Protein AF-A0A365HCB2-F1 (afdb_monomer_lite)

Structure (mmCIF, N/CA/C/O backbone):
data_AF-A0A365HCB2-F1
#
_entry.id   AF-A0A365HCB2-F1
#
loop_
_atom_site.group_PDB
_atom_site.id
_atom_site.type_symbol
_atom_site.label_atom_id
_atom_site.label_alt_id
_atom_site.label_comp_id
_atom_site.label_asym_id
_atom_site.label_entity_id
_atom_site.label_seq_id
_atom_site.pdbx_PDB_ins_code
_atom_site.Cartn_x
_atom_site.Cartn_y
_atom_site.Cartn_z
_atom_site.occupancy
_atom_site.B_iso_or_equiv
_atom_site.auth_seq_id
_atom_site.auth_comp_id
_atom_site.auth_asym_id
_atom_site.auth_atom_id
_atom_site.pdbx_PDB_model_num
ATOM 1 N N . MET A 1 1 ? -23.475 71.396 -9.441 1.00 43.34 1 MET A N 1
ATOM 2 C CA . MET A 1 1 ? -22.383 71.486 -8.452 1.00 43.34 1 MET A CA 1
ATOM 3 C C . MET A 1 1 ? -22.226 70.105 -7.834 1.00 43.34 1 MET A C 1
ATOM 5 O O . MET A 1 1 ? -23.237 69.539 -7.448 1.00 43.34 1 MET A O 1
ATOM 9 N N . ALA A 1 2 ? -20.989 69.604 -7.812 1.00 44.31 2 ALA A N 1
ATOM 10 C CA . ALA A 1 2 ? -20.532 68.291 -7.338 1.00 44.31 2 ALA A CA 1
ATOM 11 C C . ALA A 1 2 ? -20.871 67.057 -8.198 1.00 44.31 2 ALA A C 1
ATOM 13 O O . ALA A 1 2 ? -21.947 66.960 -8.770 1.00 44.31 2 ALA A O 1
ATOM 14 N N . ASP A 1 3 ? -20.044 66.021 -8.265 1.00 43.22 3 ASP A N 1
ATOM 15 C CA . ASP A 1 3 ? -18.582 65.877 -8.336 1.00 43.22 3 ASP A CA 1
ATOM 16 C C . ASP A 1 3 ? -18.347 64.399 -8.728 1.00 43.22 3 ASP A C 1
ATOM 18 O O . ASP A 1 3 ? -19.204 63.530 -8.57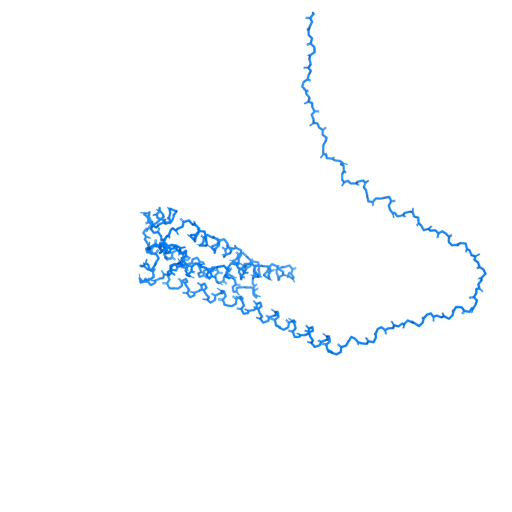1 1.00 43.22 3 ASP A O 1
ATOM 22 N N . ARG A 1 4 ? -17.175 64.154 -9.289 1.00 42.88 4 ARG A N 1
ATOM 23 C CA . ARG A 1 4 ? -16.591 62.958 -9.895 1.00 42.88 4 ARG A CA 1
ATOM 24 C C . ARG A 1 4 ? -16.774 61.641 -9.110 1.00 42.88 4 ARG A C 1
ATOM 26 O O . ARG A 1 4 ? -16.564 61.598 -7.905 1.00 42.88 4 ARG A O 1
ATOM 33 N N . ARG A 1 5 ? -16.897 60.517 -9.835 1.00 46.72 5 ARG A N 1
ATOM 34 C CA . ARG A 1 5 ? -15.798 59.554 -10.142 1.00 46.72 5 ARG A CA 1
ATOM 35 C C . ARG A 1 5 ? -16.349 58.220 -10.701 1.00 46.72 5 ARG A C 1
ATOM 37 O O . ARG A 1 5 ? -17.181 57.592 -10.053 1.00 46.72 5 ARG A O 1
ATOM 44 N N . PRO A 1 6 ? -15.848 57.724 -11.849 1.00 48.34 6 PRO A N 1
ATOM 45 C CA . PRO A 1 6 ? -16.173 56.391 -12.354 1.00 48.34 6 PRO A CA 1
ATOM 46 C C . PRO A 1 6 ? -15.269 55.290 -11.768 1.00 48.34 6 PRO A C 1
ATOM 48 O O . PRO A 1 6 ? -14.081 55.492 -11.508 1.00 48.34 6 PRO A O 1
ATOM 51 N N . ARG A 1 7 ? -15.864 54.100 -11.597 1.00 49.12 7 ARG A N 1
ATOM 52 C CA . ARG A 1 7 ? -15.232 52.843 -11.167 1.00 49.12 7 ARG A CA 1
ATOM 53 C C . ARG A 1 7 ? -14.127 52.395 -12.129 1.00 49.12 7 ARG A C 1
ATOM 55 O O . ARG A 1 7 ? -14.260 52.453 -13.350 1.00 49.12 7 ARG A O 1
ATOM 62 N N . SER A 1 8 ? -13.043 51.908 -11.538 1.00 42.28 8 SER A N 1
ATOM 63 C CA . SER A 1 8 ? -11.828 51.424 -12.180 1.00 42.28 8 SER A CA 1
ATOM 64 C C . SER A 1 8 ? -12.051 50.143 -12.992 1.00 42.28 8 SER A C 1
ATOM 66 O O . SER A 1 8 ? -12.528 49.120 -12.508 1.00 42.28 8 SER A O 1
ATOM 68 N N . ARG A 1 9 ? -11.627 50.202 -14.255 1.00 42.81 9 ARG A N 1
ATOM 69 C CA . ARG A 1 9 ? -11.548 49.094 -15.208 1.00 42.81 9 ARG A CA 1
ATOM 70 C C . ARG A 1 9 ? -10.113 48.553 -15.165 1.00 42.81 9 ARG A C 1
ATOM 72 O O . ARG A 1 9 ? -9.227 49.151 -15.764 1.00 42.81 9 ARG A O 1
ATOM 79 N N . ARG A 1 10 ? -9.850 47.444 -14.464 1.00 41.00 10 ARG A N 1
ATOM 80 C CA . ARG A 1 10 ? -8.570 46.714 -14.585 1.00 41.00 10 ARG A CA 1
ATOM 81 C C . ARG A 1 10 ? -8.703 45.615 -15.642 1.00 41.00 10 ARG A C 1
ATOM 83 O O . ARG A 1 10 ? -9.077 44.488 -15.348 1.00 41.00 10 ARG A O 1
ATOM 90 N N . ARG A 1 11 ? -8.393 45.977 -16.889 1.00 45.03 11 ARG A N 1
ATOM 91 C CA . ARG A 1 11 ? -7.882 45.057 -17.917 1.00 45.03 11 ARG A CA 1
ATOM 92 C C . ARG A 1 11 ? -6.357 45.167 -17.906 1.00 45.03 11 ARG A C 1
ATOM 94 O O . ARG A 1 11 ? -5.852 46.283 -17.871 1.00 45.03 11 ARG A O 1
ATOM 101 N N . GLY A 1 12 ? -5.652 44.041 -18.001 1.00 39.75 12 GLY A N 1
ATOM 102 C CA . GLY A 1 12 ? -4.238 44.021 -18.394 1.00 39.75 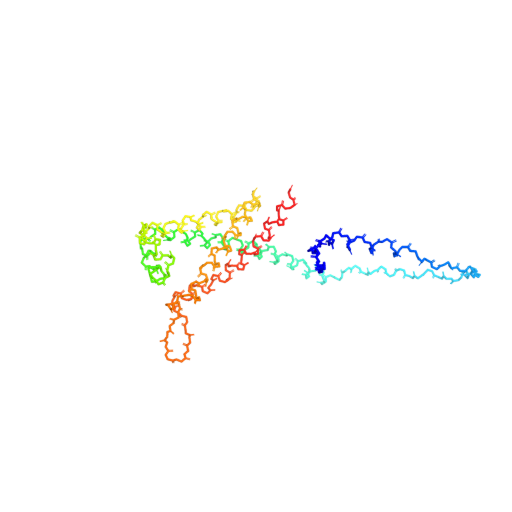12 GLY A CA 1
ATOM 103 C C . GLY A 1 12 ? -3.324 43.226 -17.468 1.00 39.75 12 GLY A C 1
ATOM 104 O O . GLY A 1 12 ? -2.584 43.808 -16.688 1.00 39.75 12 GLY A O 1
ATOM 105 N N . ALA A 1 13 ? -3.333 41.899 -17.592 1.00 46.38 13 ALA A N 1
ATOM 106 C CA . ALA A 1 13 ? -2.262 41.037 -17.080 1.00 46.38 13 ALA A CA 1
ATOM 107 C C . ALA A 1 13 ? -2.064 39.804 -17.985 1.00 46.38 13 ALA A C 1
ATOM 109 O O . ALA A 1 13 ? -1.882 38.689 -17.518 1.00 46.38 13 ALA A O 1
ATOM 110 N N . ALA A 1 14 ? -2.130 40.004 -19.304 1.00 46.88 14 ALA A N 1
ATOM 111 C CA . ALA A 1 14 ? -1.883 38.971 -20.308 1.00 46.88 14 ALA A CA 1
ATOM 112 C C . ALA A 1 14 ? -0.972 39.543 -21.405 1.00 46.88 14 ALA A C 1
ATOM 114 O O . ALA A 1 14 ? -1.425 39.869 -22.496 1.00 46.88 14 ALA A O 1
ATOM 115 N N . GLY A 1 15 ? 0.309 39.755 -21.086 1.00 45.47 15 GLY A N 1
ATOM 116 C CA . GLY A 1 15 ? 1.259 40.299 -22.068 1.00 45.47 15 GLY A CA 1
ATOM 117 C C . GLY A 1 15 ? 2.725 40.429 -21.647 1.00 45.47 15 GLY A C 1
ATOM 118 O O . GLY A 1 15 ? 3.556 40.746 -22.487 1.00 45.47 15 GLY A O 1
ATOM 119 N N . ALA A 1 16 ? 3.088 40.168 -20.387 1.00 51.94 16 ALA A N 1
ATOM 120 C CA . ALA A 1 16 ? 4.420 40.514 -19.877 1.00 51.94 16 ALA A CA 1
ATOM 121 C C . ALA A 1 16 ? 5.459 39.372 -19.857 1.00 51.94 16 ALA A C 1
ATOM 123 O O . ALA A 1 16 ? 6.562 39.574 -19.358 1.00 51.94 16 ALA A O 1
ATOM 124 N N . VAL A 1 17 ? 5.169 38.184 -20.405 1.00 49.34 17 VAL A N 1
ATOM 125 C CA . VAL A 1 17 ? 6.104 37.035 -20.352 1.00 49.34 17 VAL A CA 1
ATOM 126 C C . VAL A 1 17 ? 6.275 36.377 -21.723 1.00 49.34 17 VAL A C 1
ATOM 128 O O . VAL A 1 17 ? 6.215 35.163 -21.871 1.00 49.34 17 VAL A O 1
ATOM 131 N N . ARG A 1 18 ? 6.453 37.180 -22.779 1.00 49.66 18 ARG A N 1
ATOM 132 C CA . ARG A 1 18 ? 6.822 36.646 -24.106 1.00 49.66 18 ARG A CA 1
ATOM 133 C C . ARG A 1 18 ? 7.874 37.469 -24.858 1.00 49.66 18 ARG A C 1
ATOM 135 O O . ARG A 1 18 ? 8.174 37.178 -26.007 1.00 49.66 18 ARG A O 1
ATOM 142 N N . THR A 1 19 ? 8.505 38.434 -24.189 1.00 47.34 19 THR A N 1
ATOM 143 C CA . THR A 1 19 ? 9.387 39.425 -24.836 1.00 47.34 19 THR A CA 1
ATOM 144 C C . THR A 1 19 ? 10.767 39.513 -24.179 1.00 47.34 19 THR A C 1
ATOM 146 O O . THR A 1 19 ? 11.336 40.591 -24.038 1.00 47.34 19 THR A O 1
ATOM 149 N N . ARG A 1 20 ? 11.325 38.373 -23.749 1.00 50.53 20 ARG A N 1
ATOM 150 C CA . ARG A 1 20 ? 12.710 38.284 -23.239 1.00 50.53 20 ARG A CA 1
ATOM 151 C C . ARG A 1 20 ? 13.570 37.187 -23.882 1.00 50.53 20 ARG A C 1
ATOM 153 O O . ARG A 1 20 ? 14.659 36.924 -23.393 1.00 50.53 20 ARG A O 1
ATOM 160 N N . LEU A 1 21 ? 13.142 36.600 -25.007 1.00 46.41 21 LEU A N 1
ATOM 161 C CA . LEU A 1 21 ? 13.881 35.509 -25.670 1.00 46.41 21 LEU A CA 1
ATOM 162 C C . LEU A 1 21 ? 14.310 35.787 -27.125 1.00 46.41 21 LEU A C 1
ATOM 164 O O . LEU A 1 21 ? 14.635 34.859 -27.853 1.00 46.41 21 LEU A O 1
ATOM 168 N N . LEU A 1 22 ? 14.343 37.050 -27.564 1.00 48.66 22 LEU A N 1
ATOM 169 C CA . LEU A 1 22 ? 14.785 37.423 -28.925 1.00 48.66 22 LEU A CA 1
ATOM 170 C C . LEU A 1 22 ? 15.909 38.477 -28.962 1.00 48.66 22 LEU A C 1
ATOM 172 O O . LEU A 1 22 ? 16.248 38.985 -30.024 1.00 48.66 22 LEU A O 1
ATOM 176 N N . GLY A 1 23 ? 16.527 38.788 -27.816 1.00 42.03 23 GLY A N 1
ATOM 177 C CA . GLY A 1 23 ? 17.600 39.791 -27.710 1.00 42.03 23 GLY A CA 1
ATOM 178 C C . GLY A 1 23 ? 19.018 39.244 -27.506 1.00 42.03 23 GLY A C 1
ATOM 179 O O . GLY A 1 23 ? 19.967 40.020 -27.532 1.00 42.03 23 GLY A O 1
ATOM 180 N N . ALA A 1 24 ? 19.195 37.934 -27.302 1.00 47.97 24 ALA A N 1
ATOM 181 C CA . ALA A 1 24 ? 20.473 37.358 -26.858 1.00 47.97 24 ALA A CA 1
ATOM 182 C C . ALA A 1 24 ? 21.313 36.687 -27.967 1.00 47.97 24 ALA A C 1
ATOM 184 O O . ALA A 1 24 ? 22.328 36.066 -27.673 1.00 47.97 24 ALA A O 1
ATOM 185 N N . LEU A 1 25 ? 20.935 36.825 -29.244 1.00 52.53 25 LEU A N 1
ATOM 186 C CA . LEU A 1 25 ? 21.649 36.214 -30.381 1.00 52.53 25 LEU A CA 1
ATOM 187 C C . LEU A 1 25 ? 22.411 37.218 -31.257 1.00 52.53 25 LEU A C 1
ATOM 189 O O . LEU A 1 25 ? 22.601 37.003 -32.452 1.00 52.53 25 LEU A O 1
ATOM 193 N N . ARG A 1 26 ? 22.886 38.327 -30.685 1.00 54.06 26 ARG A N 1
ATOM 194 C CA . ARG A 1 26 ? 23.662 39.304 -31.457 1.00 54.06 26 ARG A CA 1
ATOM 195 C C . ARG A 1 26 ? 24.805 39.890 -30.641 1.00 54.06 26 ARG A C 1
ATOM 197 O O . ARG A 1 26 ? 24.651 40.947 -30.043 1.00 54.06 26 ARG A O 1
ATOM 204 N N . ARG A 1 27 ? 25.943 39.183 -30.639 1.00 43.91 27 ARG A N 1
ATOM 205 C CA . ARG A 1 27 ? 27.320 39.710 -30.499 1.00 43.91 27 ARG A CA 1
ATOM 206 C C . ARG A 1 27 ? 28.328 38.553 -30.586 1.00 43.91 27 ARG A C 1
ATOM 208 O O . ARG A 1 27 ? 28.764 38.015 -29.578 1.00 43.91 27 ARG A O 1
ATOM 215 N N . ARG A 1 28 ? 28.704 38.169 -31.811 1.00 49.00 28 ARG A N 1
ATOM 216 C CA . ARG A 1 28 ? 30.007 37.530 -32.057 1.00 49.00 28 ARG A CA 1
ATOM 217 C C . ARG A 1 28 ? 31.025 38.660 -32.255 1.00 49.00 28 ARG A C 1
ATOM 219 O O . ARG A 1 28 ? 30.779 39.495 -33.127 1.00 49.00 28 ARG A O 1
ATOM 226 N N . PRO A 1 29 ? 32.119 38.743 -31.484 1.00 46.16 29 PRO A N 1
ATOM 227 C CA . PRO A 1 29 ? 33.193 39.672 -31.801 1.00 46.16 29 PRO A CA 1
ATOM 228 C C . PRO A 1 29 ? 33.900 39.202 -33.080 1.00 46.16 29 PRO A C 1
ATOM 230 O O . PRO A 1 29 ? 34.298 38.044 -33.199 1.00 46.16 29 PRO A O 1
ATOM 233 N N . ALA A 1 30 ? 34.010 40.105 -34.053 1.00 50.16 30 ALA A N 1
ATOM 234 C CA . ALA A 1 30 ? 34.784 39.902 -35.267 1.00 50.16 30 ALA A CA 1
ATOM 235 C C . ALA A 1 30 ? 36.274 39.847 -34.901 1.00 50.16 30 ALA A C 1
ATOM 237 O O . ALA A 1 30 ? 36.848 40.833 -34.439 1.00 50.16 30 ALA A O 1
ATOM 238 N N . HIS A 1 31 ? 36.891 38.681 -35.082 1.00 46.28 31 HIS A N 1
ATOM 239 C CA . HIS A 1 31 ? 38.328 38.507 -34.922 1.00 46.28 31 HIS A CA 1
ATOM 240 C C . HIS A 1 31 ? 39.042 39.243 -36.067 1.00 46.28 31 HIS A C 1
ATOM 242 O O . HIS A 1 31 ? 38.916 38.867 -37.231 1.00 46.28 31 HIS A O 1
ATOM 248 N N . ARG A 1 32 ? 39.776 40.312 -35.734 1.00 50.62 32 ARG A N 1
ATOM 249 C CA . ARG A 1 32 ? 40.777 40.938 -36.612 1.00 50.62 32 ARG A CA 1
ATOM 250 C C . ARG A 1 32 ? 41.825 39.881 -36.976 1.00 50.62 32 ARG A C 1
ATOM 252 O O . ARG A 1 32 ? 42.400 39.266 -36.078 1.00 50.62 32 ARG A O 1
ATOM 259 N N . GLY A 1 33 ? 42.056 39.683 -38.272 1.00 45.97 33 GLY A N 1
ATOM 260 C CA . GLY A 1 33 ? 43.126 38.834 -38.790 1.00 45.97 33 GLY A CA 1
ATOM 261 C C . GLY A 1 33 ? 44.493 39.404 -38.418 1.00 45.97 33 GLY A C 1
ATOM 262 O O . GLY A 1 33 ? 44.885 40.452 -38.925 1.00 45.97 33 GLY A O 1
ATOM 263 N N . GLY A 1 34 ? 45.183 38.727 -37.502 1.00 54.81 34 GLY A N 1
ATOM 264 C CA . GLY A 1 34 ? 46.631 38.834 -37.334 1.00 54.81 34 GLY A CA 1
ATOM 265 C C . GLY A 1 34 ? 47.352 37.849 -38.267 1.00 54.81 34 GLY A C 1
ATOM 266 O O . GLY A 1 34 ? 46.689 36.986 -38.850 1.00 54.81 34 GLY A O 1
ATOM 267 N N . PRO A 1 35 ? 48.683 37.965 -38.432 1.00 51.53 35 PRO A N 1
ATOM 268 C CA . PRO A 1 35 ? 49.451 37.132 -39.356 1.00 51.53 35 PRO A CA 1
ATOM 269 C C . PRO A 1 35 ? 49.276 35.644 -39.039 1.00 51.53 35 PRO A C 1
ATOM 271 O O . PRO A 1 35 ? 49.218 35.258 -37.871 1.00 51.53 35 PRO A O 1
ATOM 274 N N . LEU A 1 36 ? 49.183 34.821 -40.085 1.00 57.22 36 LEU A N 1
ATOM 275 C CA . LEU A 1 36 ? 49.115 33.362 -40.001 1.00 57.22 36 LEU A CA 1
ATOM 276 C C . LEU A 1 36 ? 50.387 32.824 -39.335 1.00 57.22 36 LEU A C 1
ATOM 278 O O . LEU A 1 36 ? 51.408 32.615 -39.986 1.00 57.22 36 LEU A O 1
ATOM 282 N N . ASP A 1 37 ? 50.312 32.606 -38.027 1.00 54.97 37 ASP A N 1
ATOM 283 C CA . ASP A 1 37 ? 51.328 31.891 -37.268 1.00 54.97 37 ASP A CA 1
ATOM 284 C C . ASP A 1 37 ? 51.254 30.400 -37.640 1.00 54.97 37 ASP A C 1
ATOM 286 O O . ASP A 1 37 ? 50.408 29.644 -37.154 1.00 54.97 37 ASP A O 1
ATOM 290 N N . SER A 1 38 ? 52.107 30.000 -38.584 1.00 61.88 38 SER A N 1
ATOM 291 C CA . SER A 1 38 ? 52.186 28.651 -39.166 1.00 61.88 38 SER A CA 1
ATOM 292 C C . SER A 1 38 ? 52.697 27.572 -38.194 1.00 61.88 38 SER A C 1
ATOM 294 O O . SER A 1 38 ? 52.867 26.419 -38.587 1.00 61.88 38 SER A O 1
ATOM 296 N N . HIS A 1 39 ? 52.887 27.907 -36.912 1.00 61.44 39 HIS A N 1
ATOM 297 C CA . HIS A 1 39 ? 53.432 27.005 -35.896 1.00 61.44 39 HIS A CA 1
ATOM 298 C C . HIS A 1 39 ? 52.476 26.587 -34.770 1.00 61.44 39 HIS A C 1
ATOM 300 O O . HIS A 1 39 ? 52.911 25.930 -33.818 1.00 61.44 39 HIS A O 1
ATOM 306 N N . ARG A 1 40 ? 51.161 26.834 -34.873 1.00 58.47 40 ARG A N 1
ATOM 307 C CA . ARG A 1 40 ? 50.209 26.197 -33.943 1.00 58.47 40 ARG A CA 1
ATOM 308 C C . ARG A 1 40 ? 50.082 24.703 -34.236 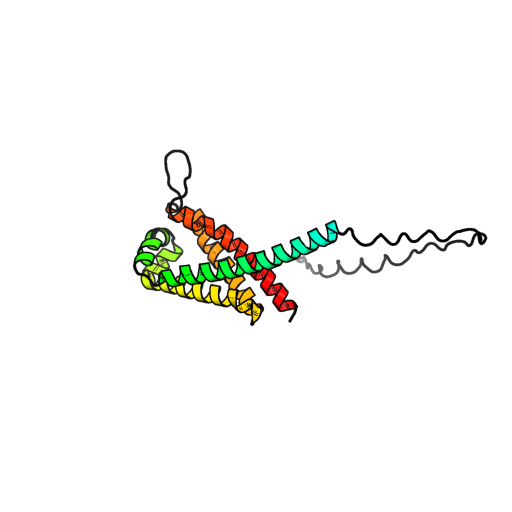1.00 58.47 40 ARG A C 1
ATOM 310 O O . ARG A 1 40 ? 49.284 24.282 -35.069 1.00 58.47 40 ARG A O 1
ATOM 317 N N . ARG A 1 41 ? 50.859 23.897 -33.506 1.00 64.50 41 ARG A N 1
ATOM 318 C CA . ARG A 1 41 ? 50.626 22.453 -33.380 1.00 64.50 41 ARG A CA 1
ATOM 319 C C . ARG A 1 41 ? 49.162 22.237 -32.960 1.00 64.50 41 ARG A C 1
ATOM 321 O O . ARG A 1 41 ? 48.710 22.940 -32.052 1.00 64.50 41 ARG A O 1
ATOM 328 N N . PRO A 1 42 ? 48.416 21.306 -33.580 1.00 60.06 42 PRO A N 1
ATOM 329 C CA . PRO A 1 42 ? 47.109 20.917 -33.069 1.00 60.06 42 PRO A CA 1
ATOM 330 C C . PRO A 1 42 ? 47.276 20.527 -31.600 1.00 60.06 42 PRO A C 1
ATOM 332 O O . PRO A 1 42 ? 48.162 19.728 -31.287 1.00 60.06 42 PRO A O 1
ATOM 335 N N . CYS A 1 43 ? 46.473 21.098 -30.695 1.00 60.34 43 CYS A N 1
ATOM 336 C CA . CYS A 1 43 ? 46.386 20.552 -29.343 1.00 60.34 43 CYS A CA 1
ATOM 337 C C . CYS A 1 43 ? 46.130 19.046 -29.482 1.00 60.34 43 CYS A C 1
ATOM 339 O O . CYS A 1 43 ? 45.219 18.679 -30.236 1.00 60.34 43 CYS A O 1
ATOM 341 N N . PRO A 1 44 ? 46.900 18.173 -28.808 1.00 65.31 44 PRO A N 1
ATOM 342 C CA . PRO A 1 44 ? 46.546 16.769 -28.762 1.00 65.31 44 PRO A CA 1
ATOM 343 C C . PRO A 1 44 ? 45.132 16.704 -28.192 1.00 65.31 44 PRO A C 1
ATOM 345 O O . PRO A 1 44 ? 44.869 17.164 -27.080 1.00 65.31 44 PRO A O 1
ATOM 348 N N . THR A 1 45 ? 44.200 16.219 -29.008 1.00 62.34 45 THR A N 1
ATOM 349 C CA . THR A 1 45 ? 42.864 15.888 -28.533 1.00 62.34 45 THR A CA 1
ATOM 350 C C . THR A 1 45 ? 43.092 14.724 -27.587 1.00 62.34 45 THR A C 1
ATOM 352 O O . THR A 1 45 ? 43.325 13.607 -28.040 1.00 62.34 45 THR A O 1
ATOM 355 N N . VAL A 1 46 ? 43.147 15.001 -26.285 1.00 67.44 46 VAL A N 1
ATOM 356 C CA . VAL A 1 46 ? 43.122 13.958 -25.265 1.00 67.44 46 VAL A CA 1
ATOM 357 C C . VAL A 1 46 ? 41.741 13.334 -25.392 1.00 67.44 46 VAL A C 1
ATOM 359 O O . VAL A 1 46 ? 40.760 13.859 -24.870 1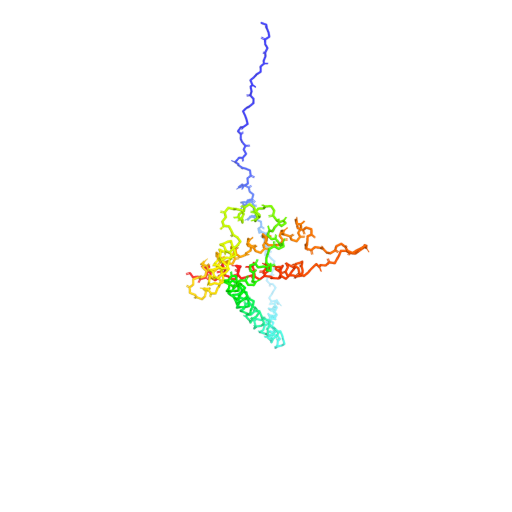.00 67.44 46 VAL A O 1
ATOM 362 N N . ILE A 1 47 ? 41.642 12.275 -26.196 1.00 68.25 47 ILE A N 1
ATOM 363 C CA . ILE A 1 47 ? 40.511 11.363 -26.108 1.00 68.25 47 ILE A CA 1
ATOM 364 C C . ILE A 1 47 ? 40.630 10.791 -24.698 1.00 68.25 47 ILE A C 1
ATOM 366 O O . ILE A 1 47 ? 41.680 10.222 -24.401 1.00 68.25 47 ILE A O 1
ATOM 370 N N . PRO A 1 48 ? 39.653 11.022 -23.803 1.00 65.75 48 PRO A N 1
ATOM 371 C CA . PRO A 1 48 ? 39.711 10.416 -22.487 1.00 65.75 48 PRO A CA 1
ATOM 372 C C . PRO A 1 48 ? 39.872 8.913 -22.694 1.00 65.75 48 PRO A C 1
ATOM 374 O O . PRO A 1 48 ? 39.112 8.316 -23.465 1.00 65.75 48 PRO A O 1
ATOM 377 N N . ASP A 1 49 ? 40.901 8.343 -22.063 1.00 67.19 49 ASP A N 1
ATOM 378 C CA . ASP A 1 49 ? 41.099 6.902 -22.007 1.00 67.19 49 ASP A CA 1
ATOM 379 C C . ASP A 1 49 ? 39.759 6.251 -21.657 1.00 67.19 49 ASP A C 1
ATOM 381 O O . ASP A 1 49 ? 38.962 6.807 -20.894 1.00 67.19 49 ASP A O 1
ATOM 385 N N . THR A 1 50 ? 39.474 5.119 -22.298 1.00 68.06 50 THR A N 1
ATOM 386 C CA . THR A 1 50 ? 38.251 4.332 -22.102 1.00 68.06 50 THR A CA 1
ATOM 387 C C . THR A 1 50 ? 37.802 4.372 -20.639 1.00 68.06 50 THR A C 1
ATOM 389 O O . THR A 1 50 ? 38.659 4.146 -19.781 1.00 68.06 50 THR A O 1
ATOM 392 N N . PRO A 1 51 ? 36.512 4.655 -20.346 1.00 69.00 51 PRO A N 1
ATOM 393 C CA . PRO A 1 51 ? 36.036 4.810 -18.977 1.00 69.00 51 PRO A CA 1
ATOM 394 C C . PRO A 1 51 ? 36.532 3.650 -18.126 1.00 69.00 51 PRO A C 1
ATOM 396 O O . PRO A 1 51 ? 36.450 2.488 -18.533 1.00 69.00 51 PRO A O 1
ATOM 399 N N . ASP A 1 52 ? 37.091 4.005 -16.981 1.00 81.62 52 ASP A N 1
ATOM 400 C CA . ASP A 1 52 ? 37.741 3.119 -16.042 1.00 81.62 52 ASP A CA 1
ATOM 401 C C . ASP A 1 52 ? 36.877 1.875 -15.769 1.00 81.62 52 ASP A C 1
ATOM 403 O O . A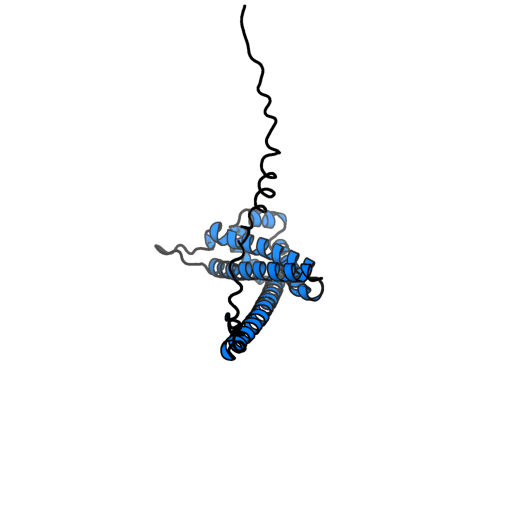SP A 1 52 ? 35.674 1.949 -15.505 1.00 81.62 52 ASP A O 1
ATOM 407 N N . GLU A 1 53 ? 37.496 0.695 -15.879 1.00 77.06 53 GLU A N 1
ATOM 408 C CA . GLU A 1 53 ? 36.847 -0.615 -15.696 1.00 77.06 53 GLU A CA 1
ATOM 409 C C . GLU A 1 53 ? 36.027 -0.682 -14.395 1.00 77.06 53 GLU A C 1
ATOM 411 O O . GLU A 1 53 ? 34.950 -1.285 -14.353 1.00 77.06 53 GLU A O 1
ATOM 416 N N . ASP A 1 54 ? 36.513 -0.024 -13.341 1.00 78.38 54 ASP A N 1
ATOM 417 C CA . ASP A 1 54 ? 35.860 0.040 -12.036 1.00 78.38 54 ASP A CA 1
ATOM 418 C C . ASP A 1 54 ? 34.576 0.893 -12.053 1.00 78.38 54 ASP A C 1
ATOM 420 O O . ASP A 1 54 ? 33.527 0.468 -11.551 1.00 78.38 54 ASP A O 1
ATOM 424 N N . PHE A 1 55 ? 34.594 2.037 -12.746 1.00 78.31 55 PHE A N 1
ATOM 425 C CA . PHE A 1 55 ? 33.401 2.849 -12.998 1.00 78.31 55 PHE A CA 1
ATOM 426 C C . PHE A 1 55 ? 32.342 2.073 -13.790 1.00 78.31 55 PHE A C 1
ATOM 428 O O . PHE A 1 55 ? 31.155 2.080 -13.441 1.00 78.31 55 PHE A O 1
ATOM 435 N N . MET A 1 56 ? 32.753 1.322 -14.816 1.00 80.12 56 MET A N 1
ATOM 436 C CA . MET A 1 56 ? 31.834 0.513 -15.624 1.00 80.12 56 MET A CA 1
ATOM 437 C C . MET A 1 56 ? 31.216 -0.658 -14.848 1.00 80.12 56 MET A C 1
ATOM 439 O O . MET A 1 56 ? 30.062 -1.026 -15.115 1.00 80.12 56 MET A O 1
ATOM 443 N N . LYS A 1 57 ? 31.944 -1.250 -13.894 1.00 85.31 57 LYS A N 1
ATOM 444 C CA . LYS A 1 57 ? 31.414 -2.283 -12.985 1.00 85.31 57 LYS A CA 1
ATOM 445 C C . LYS A 1 57 ? 30.423 -1.686 -11.992 1.00 85.31 57 LYS A C 1
ATOM 447 O O . LYS A 1 57 ? 29.299 -2.184 -11.897 1.00 85.31 57 LYS A O 1
ATOM 452 N N . THR A 1 58 ? 30.784 -0.584 -11.339 1.00 88.06 58 THR A N 1
ATOM 453 C CA . THR A 1 58 ? 29.926 0.111 -10.365 1.00 88.06 58 THR A CA 1
ATOM 454 C C . THR A 1 58 ? 28.612 0.577 -11.000 1.00 88.06 58 THR A C 1
ATOM 456 O O . THR A 1 58 ? 27.532 0.330 -10.456 1.00 88.06 58 THR A O 1
ATOM 459 N N . HIS A 1 59 ? 28.666 1.144 -12.211 1.00 89.19 59 HIS A N 1
ATOM 460 C CA . HIS A 1 59 ? 27.472 1.543 -12.968 1.00 89.19 59 HIS A CA 1
ATOM 461 C C . HIS A 1 59 ? 26.565 0.359 -13.325 1.00 89.19 59 HIS A C 1
ATOM 463 O O . HIS A 1 59 ? 25.338 0.447 -13.219 1.00 89.19 59 HIS A O 1
ATOM 469 N N . ARG A 1 60 ? 27.148 -0.774 -13.742 1.00 91.44 60 ARG A N 1
ATOM 470 C CA . ARG A 1 60 ? 26.383 -1.994 -14.047 1.00 91.44 60 ARG A CA 1
ATOM 471 C C . ARG A 1 60 ? 25.697 -2.557 -12.806 1.00 91.44 60 ARG A C 1
ATOM 473 O O . ARG A 1 60 ? 24.505 -2.856 -12.873 1.00 91.44 60 ARG A O 1
ATOM 480 N N . ILE A 1 61 ? 26.412 -2.652 -11.686 1.00 93.75 61 ILE A N 1
ATOM 481 C CA . ILE A 1 61 ? 25.857 -3.129 -10.412 1.00 93.75 61 ILE A CA 1
ATOM 482 C C . ILE A 1 61 ? 24.701 -2.225 -9.971 1.00 93.75 61 ILE A C 1
ATOM 484 O O . ILE A 1 61 ? 23.624 -2.731 -9.657 1.00 93.75 61 ILE A O 1
ATOM 488 N N . GLY A 1 62 ? 24.868 -0.899 -10.048 1.00 93.62 62 GLY A N 1
ATOM 489 C CA . GLY A 1 62 ? 23.811 0.059 -9.709 1.00 93.62 62 GLY A CA 1
ATOM 490 C C . GLY A 1 62 ? 22.525 -0.150 -10.517 1.00 93.62 62 GLY A C 1
ATOM 491 O O . GLY A 1 62 ? 21.431 -0.176 -9.949 1.00 93.62 62 GLY A O 1
ATOM 492 N N . LYS A 1 63 ? 22.637 -0.390 -11.831 1.00 95.00 63 LYS A N 1
ATOM 493 C CA . LYS A 1 63 ? 21.474 -0.698 -12.686 1.00 95.00 63 LYS A CA 1
ATOM 494 C C . LYS A 1 63 ? 20.775 -1.997 -12.293 1.00 95.00 63 LYS A C 1
ATOM 496 O O . LYS A 1 63 ? 19.544 -2.037 -12.284 1.00 95.00 63 LYS A O 1
ATOM 501 N N . ILE A 1 64 ? 21.539 -3.045 -11.983 1.00 95.38 64 ILE A N 1
ATOM 502 C CA . ILE A 1 64 ? 20.987 -4.343 -11.574 1.00 95.38 64 ILE A CA 1
ATOM 503 C C . ILE A 1 64 ? 20.244 -4.193 -10.247 1.00 95.38 64 ILE A C 1
ATOM 505 O O . ILE A 1 64 ? 19.078 -4.572 -10.165 1.00 95.38 64 ILE A O 1
ATOM 509 N N . VAL A 1 65 ? 20.874 -3.577 -9.242 1.00 96.88 65 VAL A N 1
ATOM 510 C CA . VAL A 1 65 ? 20.263 -3.351 -7.923 1.00 96.88 65 VAL A CA 1
ATOM 511 C C . VAL A 1 65 ? 18.989 -2.522 -8.049 1.00 96.88 65 VAL A C 1
ATOM 513 O O . VAL A 1 65 ? 17.969 -2.894 -7.475 1.00 96.88 65 VAL A O 1
ATOM 516 N N . HIS A 1 66 ? 18.999 -1.455 -8.852 1.00 95.19 66 HIS A N 1
ATOM 517 C CA . HIS A 1 66 ? 17.800 -0.657 -9.109 1.00 95.19 66 HIS A CA 1
ATOM 518 C C . HIS A 1 66 ? 16.683 -1.486 -9.767 1.00 95.19 66 HIS A C 1
ATOM 520 O O . HIS A 1 66 ? 15.535 -1.437 -9.327 1.00 95.19 66 HIS A O 1
ATOM 526 N N . SER A 1 67 ? 17.010 -2.281 -10.792 1.00 93.81 67 SER A N 1
ATOM 527 C CA . SER A 1 67 ? 16.035 -3.119 -11.505 1.00 93.81 67 SER A CA 1
ATOM 528 C C . SER A 1 67 ? 15.443 -4.221 -10.625 1.00 93.81 67 SER A C 1
ATOM 530 O O . SER A 1 67 ? 14.247 -4.506 -10.706 1.00 93.81 67 SER A O 1
ATOM 532 N N . VAL A 1 68 ? 16.266 -4.856 -9.791 1.00 97.12 68 VAL A N 1
ATOM 533 C CA . VAL A 1 68 ? 15.799 -5.864 -8.836 1.00 97.12 68 VAL A CA 1
ATOM 534 C C . VAL A 1 68 ? 14.967 -5.186 -7.754 1.00 97.12 68 VAL A C 1
ATOM 536 O O . VAL A 1 68 ? 13.850 -5.618 -7.502 1.00 97.12 68 VAL A O 1
ATOM 539 N N . GLY A 1 69 ? 15.446 -4.077 -7.187 1.00 97.00 69 GLY A N 1
ATOM 540 C CA . GLY A 1 69 ? 14.755 -3.325 -6.143 1.00 97.00 69 GLY A CA 1
ATOM 541 C C . GLY A 1 69 ? 13.357 -2.874 -6.560 1.00 97.00 69 GLY A C 1
ATOM 542 O O . GLY A 1 69 ? 12.395 -3.138 -5.841 1.00 97.00 69 GLY A O 1
ATOM 543 N N . ILE A 1 70 ? 13.209 -2.274 -7.748 1.00 96.19 70 ILE A N 1
ATOM 544 C CA . ILE A 1 70 ? 11.893 -1.829 -8.232 1.00 96.19 70 ILE A CA 1
ATOM 545 C C . ILE A 1 70 ? 10.938 -3.006 -8.466 1.00 96.19 70 ILE A C 1
ATOM 547 O O . ILE A 1 70 ? 9.743 -2.908 -8.177 1.00 96.19 70 ILE A O 1
ATOM 551 N N . SER A 1 71 ? 11.462 -4.139 -8.945 1.00 96.06 71 SER A N 1
ATOM 552 C CA . SER A 1 71 ? 10.675 -5.357 -9.133 1.00 96.06 71 SER A CA 1
ATOM 553 C C . SER A 1 71 ? 10.237 -5.940 -7.791 1.00 96.06 71 SER A C 1
ATOM 555 O O . SER A 1 71 ? 9.053 -6.219 -7.605 1.00 96.06 71 SER A O 1
ATOM 557 N N . THR A 1 72 ? 11.156 -6.065 -6.834 1.00 97.88 72 THR A N 1
ATOM 558 C CA . THR A 1 72 ? 10.885 -6.588 -5.492 1.00 97.88 72 THR A CA 1
ATOM 559 C C . THR A 1 72 ? 9.865 -5.729 -4.758 1.00 97.88 72 THR A C 1
ATOM 561 O O . THR A 1 72 ? 8.907 -6.270 -4.217 1.00 97.88 72 THR A O 1
ATOM 564 N N . VAL A 1 73 ? 10.005 -4.400 -4.788 1.00 97.69 73 VAL A N 1
ATOM 565 C CA . VAL A 1 73 ? 9.036 -3.481 -4.167 1.00 97.69 73 VAL A CA 1
ATOM 566 C C . VAL A 1 73 ? 7.649 -3.646 -4.783 1.00 97.69 73 VAL A C 1
ATOM 568 O O . VAL A 1 73 ? 6.662 -3.715 -4.054 1.00 97.69 73 VAL A O 1
ATOM 571 N N . ARG A 1 74 ? 7.555 -3.763 -6.114 1.00 97.94 74 ARG A N 1
ATOM 572 C CA . ARG A 1 74 ? 6.271 -3.967 -6.794 1.00 97.94 74 ARG A CA 1
ATOM 573 C C . ARG A 1 74 ? 5.620 -5.284 -6.392 1.00 97.94 74 ARG A C 1
ATOM 575 O O . ARG A 1 74 ? 4.463 -5.276 -5.991 1.00 97.94 74 ARG A O 1
ATOM 582 N N . HIS A 1 75 ? 6.342 -6.397 -6.486 1.00 97.88 75 HIS A N 1
ATOM 583 C CA . HIS A 1 75 ? 5.786 -7.708 -6.145 1.00 97.88 75 HIS A CA 1
ATOM 584 C C . HIS A 1 75 ? 5.470 -7.813 -4.652 1.00 97.88 75 HIS A C 1
ATOM 586 O O . HIS A 1 75 ? 4.415 -8.326 -4.299 1.00 97.88 75 HIS A O 1
ATOM 592 N N . GLY A 1 76 ? 6.323 -7.262 -3.785 1.00 97.44 76 GLY A N 1
ATOM 593 C CA . GLY A 1 76 ? 6.069 -7.184 -2.349 1.00 97.44 76 GLY A CA 1
ATOM 594 C C . GLY A 1 76 ? 4.798 -6.399 -2.031 1.00 97.44 76 GLY A C 1
ATOM 595 O O . GLY A 1 76 ? 3.979 -6.869 -1.248 1.00 97.44 76 GLY A O 1
ATOM 596 N N . LEU A 1 77 ? 4.583 -5.256 -2.692 1.00 97.50 77 LEU A N 1
ATOM 597 C CA . LEU A 1 77 ? 3.361 -4.465 -2.540 1.00 97.50 77 LEU A CA 1
ATOM 598 C C . LEU A 1 77 ? 2.114 -5.219 -3.029 1.00 97.50 77 LEU A C 1
ATOM 600 O O . LEU A 1 77 ? 1.086 -5.198 -2.358 1.00 97.50 77 LEU A O 1
ATOM 604 N N . VAL A 1 78 ? 2.208 -5.911 -4.169 1.00 98.19 78 VAL A N 1
ATOM 605 C CA . VAL A 1 78 ? 1.113 -6.739 -4.704 1.00 98.19 78 VAL A CA 1
ATOM 606 C C . VAL A 1 78 ? 0.762 -7.862 -3.733 1.00 98.19 78 VAL A C 1
ATOM 608 O O . VAL A 1 78 ? -0.398 -7.996 -3.361 1.00 98.19 78 VAL A O 1
ATOM 611 N N . ILE A 1 79 ? 1.754 -8.640 -3.293 1.00 97.75 79 ILE A N 1
ATOM 612 C CA . ILE A 1 79 ? 1.555 -9.753 -2.357 1.00 97.75 79 ILE A CA 1
ATOM 613 C C . ILE A 1 79 ? 0.946 -9.241 -1.052 1.00 97.75 79 ILE A C 1
ATOM 615 O O . ILE A 1 79 ? -0.012 -9.825 -0.560 1.00 97.75 79 ILE A O 1
ATOM 619 N N . ASN A 1 80 ? 1.454 -8.128 -0.519 1.00 95.50 80 ASN A N 1
ATOM 620 C CA . ASN A 1 80 ? 0.940 -7.533 0.708 1.00 95.50 80 ASN A CA 1
ATOM 621 C C . ASN A 1 80 ? -0.552 -7.173 0.593 1.00 95.50 80 ASN A C 1
ATOM 623 O O . ASN A 1 80 ? -1.338 -7.595 1.436 1.00 95.50 80 ASN A O 1
ATOM 627 N N . LEU A 1 81 ? -0.952 -6.478 -0.478 1.00 95.81 81 LEU A N 1
ATOM 628 C CA . LEU A 1 81 ? -2.351 -6.099 -0.710 1.00 95.81 81 LEU A CA 1
ATOM 629 C C . LEU A 1 81 ? -3.264 -7.309 -0.952 1.00 95.81 81 LEU A C 1
ATOM 631 O O . LEU A 1 81 ? -4.383 -7.345 -0.447 1.00 95.81 81 LEU A O 1
ATOM 635 N N . LEU A 1 82 ? -2.799 -8.308 -1.707 1.00 96.44 82 LEU A N 1
ATOM 636 C CA . LEU A 1 82 ? -3.581 -9.519 -1.966 1.00 96.44 82 LEU A CA 1
ATOM 637 C C . LEU A 1 82 ? -3.789 -10.341 -0.692 1.00 96.44 82 LEU A C 1
ATOM 639 O O . LEU A 1 82 ? -4.902 -10.798 -0.441 1.00 96.44 82 LEU A O 1
ATOM 643 N N . GLU A 1 83 ? -2.742 -10.514 0.115 1.00 94.38 83 GLU A N 1
ATOM 644 C CA . GLU A 1 83 ? -2.826 -11.284 1.355 1.00 94.38 83 GLU A CA 1
ATOM 645 C C . GLU A 1 83 ? -3.667 -10.562 2.405 1.00 94.38 83 GLU A C 1
ATOM 647 O O . GLU A 1 83 ? -4.618 -11.149 2.913 1.00 94.38 83 GLU A O 1
ATOM 652 N N . ILE A 1 84 ? -3.404 -9.281 2.684 1.00 90.38 84 ILE A N 1
ATOM 653 C CA . ILE A 1 84 ? -4.200 -8.522 3.663 1.00 90.38 84 ILE A CA 1
ATOM 654 C C . ILE A 1 84 ? -5.664 -8.433 3.212 1.00 90.38 84 ILE A C 1
ATOM 656 O O . ILE A 1 84 ? -6.564 -8.684 4.017 1.00 90.38 84 ILE A O 1
ATOM 660 N N . GLY A 1 85 ? -5.906 -8.201 1.918 1.00 91.38 85 GLY A N 1
ATOM 661 C CA . GLY A 1 85 ? -7.256 -8.161 1.365 1.00 91.38 85 GLY A CA 1
ATOM 662 C C . GLY A 1 85 ? -7.990 -9.494 1.445 1.00 91.38 85 GLY A C 1
ATOM 663 O O . GLY A 1 85 ? -9.181 -9.521 1.758 1.00 91.38 85 GLY A O 1
ATOM 664 N N . ARG A 1 86 ? -7.287 -10.613 1.237 1.00 92.75 86 ARG A N 1
ATOM 665 C CA . ARG A 1 86 ? -7.838 -11.961 1.434 1.00 92.75 86 ARG A CA 1
ATOM 666 C C . ARG A 1 86 ? -8.222 -12.203 2.891 1.00 92.75 86 ARG A C 1
ATOM 668 O O . ARG A 1 86 ? -9.290 -12.752 3.147 1.00 92.75 86 ARG A O 1
ATOM 675 N N . LEU A 1 87 ? -7.396 -11.762 3.839 1.00 89.25 87 LEU A N 1
ATOM 676 C CA . LEU A 1 87 ? -7.675 -11.944 5.264 1.00 89.25 87 LEU A CA 1
ATOM 677 C C . LEU A 1 87 ? -8.948 -11.201 5.712 1.00 89.25 87 LEU A C 1
ATOM 679 O O . LEU A 1 87 ? -9.631 -11.673 6.613 1.00 89.25 87 LEU A O 1
ATOM 683 N N . LYS A 1 88 ? -9.365 -10.115 5.039 1.00 87.31 88 LYS A N 1
ATOM 684 C CA . LYS A 1 88 ? -10.628 -9.400 5.346 1.00 87.31 88 LYS A CA 1
ATOM 685 C C . LYS A 1 88 ? -11.915 -10.201 5.114 1.00 87.31 88 LYS A C 1
ATOM 687 O O . LYS A 1 88 ? -13.003 -9.711 5.433 1.00 87.31 88 LYS A O 1
ATOM 692 N N . PHE A 1 89 ? -11.817 -11.407 4.562 1.00 88.88 89 PHE A N 1
ATOM 693 C CA . PHE A 1 89 ? -12.939 -12.337 4.433 1.00 88.88 89 PHE A CA 1
ATOM 694 C C . PHE A 1 89 ? -13.072 -13.288 5.628 1.00 88.88 89 PHE A C 1
ATOM 696 O O . PHE A 1 89 ? -14.122 -13.918 5.765 1.00 88.88 89 PHE A O 1
ATOM 703 N N . GLU A 1 90 ? -12.064 -13.344 6.499 1.00 87.19 90 GLU A N 1
ATOM 704 C CA . GLU A 1 90 ? -12.051 -14.172 7.701 1.00 87.19 90 GLU A CA 1
ATOM 705 C C . GLU A 1 90 ? -12.775 -13.482 8.864 1.00 87.19 90 GLU A C 1
ATOM 707 O O . GLU A 1 90 ? -12.638 -12.276 9.085 1.00 87.19 90 GLU A O 1
ATOM 712 N N . ASP A 1 91 ? -13.535 -14.250 9.646 1.00 81.44 91 ASP A N 1
ATOM 713 C CA . ASP A 1 91 ? -14.338 -13.694 10.743 1.00 81.44 91 ASP A CA 1
ATOM 714 C C . ASP A 1 91 ? -13.470 -13.088 11.864 1.00 81.44 91 ASP A C 1
ATOM 716 O O . ASP A 1 91 ? -13.846 -12.065 12.436 1.00 81.44 91 ASP A O 1
ATOM 720 N N . TYR A 1 92 ? -12.280 -13.643 12.126 1.00 79.12 92 TYR A N 1
ATOM 721 C CA . TYR A 1 92 ? -11.366 -13.123 13.153 1.00 79.12 92 TYR A CA 1
ATOM 722 C C . TYR A 1 92 ? -10.761 -11.755 12.781 1.00 79.12 92 TYR A C 1
ATOM 724 O O . TYR A 1 92 ? -10.470 -10.939 13.653 1.00 79.12 92 TYR A O 1
ATOM 732 N N . GLU A 1 93 ? -10.604 -11.451 11.489 1.00 77.56 93 GLU A N 1
ATOM 733 C CA . GLU A 1 93 ? -10.108 -10.142 11.043 1.00 77.56 93 GLU A CA 1
ATOM 734 C C . GLU A 1 93 ? -11.138 -9.032 11.259 1.00 77.56 93 GLU A C 1
ATOM 736 O O . GLU A 1 93 ? -10.769 -7.875 11.472 1.00 77.56 93 GLU A O 1
ATOM 741 N N . VAL A 1 94 ? -12.431 -9.371 11.236 1.00 76.19 94 VAL A N 1
ATOM 742 C CA . VAL A 1 94 ? -13.508 -8.420 11.545 1.00 76.19 94 VAL A CA 1
ATOM 743 C C . VAL A 1 94 ? -13.401 -7.963 13.000 1.00 76.19 94 VAL A C 1
ATOM 745 O O . VAL A 1 94 ? -13.587 -6.781 13.288 1.00 76.19 94 VAL A O 1
ATOM 748 N N . GLU A 1 95 ? -13.033 -8.867 13.908 1.00 76.75 95 GLU A N 1
ATOM 749 C CA . GLU A 1 95 ? -12.788 -8.543 15.315 1.00 76.75 95 GLU A CA 1
ATOM 750 C C . GLU A 1 95 ? -11.503 -7.727 15.499 1.00 76.75 95 GLU A C 1
ATOM 752 O O . GLU A 1 95 ? -11.505 -6.755 16.255 1.00 76.75 95 GLU A O 1
ATOM 757 N N . ASN A 1 96 ? -10.441 -8.037 14.748 1.00 74.25 96 ASN A N 1
ATOM 758 C CA . ASN A 1 96 ? -9.173 -7.300 14.808 1.00 74.25 96 ASN A CA 1
ATOM 759 C C . ASN A 1 96 ? -9.305 -5.825 14.399 1.00 74.25 96 ASN A C 1
ATOM 761 O O . ASN A 1 96 ? -8.601 -4.971 14.940 1.00 74.25 96 ASN A O 1
ATOM 765 N N . ILE A 1 97 ? -10.194 -5.498 13.452 1.00 72.94 97 ILE A N 1
ATOM 766 C CA . ILE A 1 97 ? -10.397 -4.107 13.008 1.00 72.94 97 ILE A CA 1
ATOM 767 C C . ILE A 1 97 ? -11.403 -3.328 13.855 1.00 72.94 97 ILE A C 1
ATOM 769 O O . ILE A 1 97 ? -11.437 -2.101 13.758 1.00 72.94 97 ILE A O 1
ATOM 773 N N . ARG A 1 98 ? -12.216 -3.995 14.687 1.00 73.38 98 ARG A N 1
ATOM 774 C CA . ARG A 1 98 ? -13.234 -3.329 15.520 1.00 73.38 98 ARG A CA 1
ATOM 775 C C . ARG A 1 98 ? -12.702 -2.146 16.327 1.00 73.38 98 ARG A C 1
ATOM 777 O O . ARG A 1 98 ? -13.351 -1.104 16.271 1.00 73.38 98 ARG A O 1
ATOM 784 N N . PRO A 1 99 ? -11.559 -2.248 17.036 1.00 68.31 99 PRO A N 1
ATOM 785 C CA . PRO A 1 99 ? -11.059 -1.143 17.848 1.00 68.31 99 PRO A CA 1
ATOM 786 C C . PRO A 1 99 ? -10.777 0.099 16.999 1.00 68.31 99 PRO A C 1
ATOM 788 O O . PRO A 1 99 ? -11.162 1.192 17.380 1.00 68.31 99 PRO A O 1
ATOM 791 N N . LEU A 1 100 ? -10.178 -0.087 15.817 1.00 66.81 100 LEU A N 1
ATOM 792 C CA . LEU A 1 100 ? -9.824 0.990 14.886 1.00 66.81 100 LEU A CA 1
ATOM 793 C C . LEU A 1 100 ? -11.050 1.618 14.217 1.00 66.81 100 LEU A C 1
ATOM 795 O O . LEU A 1 100 ? -11.100 2.822 13.968 1.00 66.81 100 LEU A O 1
ATOM 799 N N . VAL A 1 101 ? -12.044 0.791 13.899 1.00 67.19 101 VAL A N 1
ATOM 800 C CA . VAL A 1 101 ? -13.259 1.230 13.212 1.00 67.19 101 VAL A CA 1
ATOM 801 C C . VAL A 1 101 ? -14.218 1.940 14.170 1.00 67.19 101 VAL A C 1
ATOM 803 O O . VAL A 1 101 ? -14.857 2.915 13.774 1.00 67.19 101 VAL A O 1
ATOM 806 N N . ALA A 1 102 ? -14.304 1.488 15.423 1.00 67.81 102 ALA A N 1
ATOM 807 C CA . ALA A 1 102 ? -15.174 2.079 16.435 1.00 67.81 102 ALA A CA 1
ATOM 808 C C . ALA A 1 102 ? -14.725 3.489 16.847 1.00 67.81 102 ALA A C 1
ATOM 810 O O . ALA A 1 102 ? -15.574 4.351 17.079 1.00 67.81 102 ALA A O 1
ATOM 811 N N . SER A 1 103 ? -13.415 3.736 16.898 1.00 67.06 103 SER A N 1
ATOM 812 C CA . SER A 1 103 ? -12.853 5.024 17.311 1.00 67.06 103 SER A CA 1
ATOM 813 C C . SER A 1 103 ? -12.666 6.033 16.176 1.00 67.06 103 SER A C 1
ATOM 815 O O . SER A 1 103 ? -12.489 7.222 16.434 1.00 67.06 103 SER A O 1
ATOM 817 N N . SER A 1 104 ? -12.781 5.601 14.916 1.00 67.19 104 SER A N 1
ATOM 818 C CA . SER A 1 104 ? -12.692 6.475 13.741 1.00 67.19 104 SER A CA 1
ATOM 819 C C . SER A 1 104 ? -14.078 6.979 13.300 1.00 67.19 104 SER A C 1
ATOM 821 O O . SER A 1 104 ? -14.852 6.194 12.742 1.00 67.19 104 SER A O 1
ATOM 823 N N . PRO A 1 105 ? -14.408 8.285 13.422 1.00 71.88 105 PRO A N 1
ATOM 824 C CA . PRO A 1 105 ? -15.731 8.820 13.071 1.00 71.88 105 PRO A CA 1
ATOM 825 C C . PRO A 1 105 ? -16.267 8.454 11.666 1.00 71.88 105 PRO A C 1
ATOM 827 O O . PRO A 1 105 ? -17.437 8.073 11.568 1.00 71.88 105 PRO A O 1
ATOM 830 N N . PRO A 1 106 ? -15.477 8.508 10.568 1.00 71.31 106 PRO A N 1
ATOM 831 C CA . PRO A 1 106 ? -15.991 8.182 9.233 1.00 71.31 106 PRO A CA 1
ATOM 832 C C . PRO A 1 106 ? -16.259 6.682 9.031 1.00 71.31 106 PRO A C 1
ATOM 834 O O . PRO A 1 106 ? -17.225 6.312 8.361 1.00 71.31 106 PRO A O 1
ATOM 837 N N . LEU A 1 107 ? -15.438 5.811 9.625 1.00 72.88 107 LEU A N 1
ATOM 838 C CA . LEU A 1 107 ? -15.629 4.361 9.540 1.00 72.88 107 LEU A CA 1
ATOM 839 C C . LEU A 1 107 ? -16.757 3.886 10.458 1.00 72.88 107 LEU A C 1
ATOM 841 O O . LEU A 1 107 ? -17.533 3.021 10.057 1.00 72.88 107 LEU A O 1
ATOM 845 N N . SER A 1 108 ? -16.897 4.494 11.637 1.00 75.25 108 SER A N 1
ATOM 846 C CA . SER A 1 108 ? -17.974 4.208 12.586 1.00 75.25 108 SER A CA 1
ATOM 847 C C . SER A 1 108 ? -19.355 4.500 11.980 1.00 75.25 108 SER A C 1
ATOM 849 O O . SER A 1 108 ? -20.253 3.658 12.044 1.00 75.25 108 SER A O 1
ATOM 851 N N . TRP A 1 109 ? -19.509 5.619 11.256 1.00 80.81 109 TRP A N 1
ATOM 852 C CA . TRP A 1 109 ? -20.737 5.910 10.499 1.00 80.81 109 TRP A CA 1
ATOM 853 C C . TRP A 1 109 ? -21.028 4.857 9.418 1.00 80.81 109 TRP A C 1
ATOM 855 O O . TRP A 1 109 ? -22.162 4.389 9.273 1.00 80.81 109 TRP A O 1
ATOM 865 N N . LEU A 1 110 ? -20.000 4.455 8.666 1.00 78.50 110 LEU A N 1
ATOM 866 C CA . LEU A 1 110 ? -20.147 3.475 7.592 1.00 78.50 110 LEU A CA 1
ATOM 867 C C . LEU A 1 110 ? -20.510 2.087 8.138 1.00 78.50 110 LEU A C 1
ATOM 869 O O . LEU A 1 110 ? -21.374 1.406 7.578 1.00 78.50 110 LEU A O 1
ATOM 873 N N . VAL A 1 111 ? -19.901 1.688 9.255 1.00 81.38 111 VAL A N 1
ATOM 874 C CA . VAL A 1 111 ? -20.233 0.451 9.966 1.00 81.38 111 VAL A CA 1
ATOM 875 C C . VAL A 1 111 ? -21.642 0.489 10.532 1.00 81.38 111 VAL A C 1
ATOM 877 O O . VAL A 1 111 ? -22.362 -0.494 10.368 1.00 81.38 111 VAL A O 1
ATOM 880 N N . ALA A 1 112 ? -22.088 1.609 11.103 1.00 80.06 112 ALA A N 1
ATOM 881 C CA . ALA A 1 112 ? -23.466 1.745 11.569 1.00 80.06 112 ALA A CA 1
ATOM 882 C C . ALA A 1 112 ? -24.487 1.546 10.431 1.00 80.06 112 ALA A C 1
ATOM 884 O O . ALA A 1 112 ? -25.581 1.027 10.652 1.00 80.06 112 ALA A O 1
ATOM 885 N N . ARG A 1 113 ? -24.130 1.921 9.193 1.00 86.38 113 ARG A N 1
ATOM 886 C CA . ARG A 1 113 ? -25.009 1.795 8.022 1.00 86.38 113 ARG A CA 1
ATOM 887 C C . ARG A 1 113 ? -24.964 0.417 7.354 1.00 86.38 113 ARG A C 1
ATOM 889 O O . ARG A 1 113 ? -26.008 -0.079 6.931 1.00 86.38 113 ARG A O 1
ATOM 896 N N . LEU A 1 114 ? -23.775 -0.164 7.191 1.00 82.88 114 LEU A N 1
ATOM 897 C CA . LEU A 1 114 ? -23.546 -1.367 6.372 1.00 82.88 114 LEU A CA 1
ATOM 898 C C . LEU A 1 114 ? -23.242 -2.629 7.193 1.00 82.88 114 LEU A C 1
ATOM 900 O O . LEU A 1 114 ? -23.441 -3.740 6.694 1.00 82.88 114 LEU A O 1
ATOM 904 N N . GLY A 1 115 ? -22.795 -2.470 8.436 1.00 86.12 115 GLY A N 1
ATOM 905 C CA . GLY A 1 115 ? -22.295 -3.535 9.299 1.00 86.12 115 GLY A CA 1
ATOM 906 C C . GLY A 1 115 ? -20.808 -3.838 9.081 1.00 86.12 115 GLY A C 1
ATOM 907 O O . GLY A 1 115 ? -20.294 -3.772 7.963 1.00 86.12 115 GLY A O 1
ATOM 908 N N . GLU A 1 116 ? -20.126 -4.231 10.157 1.00 83.88 116 GLU A N 1
ATOM 909 C CA . GLU A 1 116 ? -18.674 -4.476 10.203 1.00 83.88 116 GLU A CA 1
ATOM 910 C C . GLU A 1 116 ? -18.208 -5.472 9.136 1.00 83.88 116 GLU A C 1
ATOM 912 O O . GLU A 1 116 ? -17.283 -5.182 8.381 1.00 83.88 116 GLU A O 1
ATOM 917 N N . LYS A 1 117 ? -18.907 -6.609 8.994 1.00 85.88 117 LYS A N 1
ATOM 918 C CA . LYS A 1 117 ? -18.554 -7.644 8.007 1.00 85.88 117 LYS A CA 1
ATOM 919 C C . LYS A 1 117 ? -18.594 -7.127 6.568 1.00 85.88 117 LYS A C 1
ATOM 921 O O . LYS A 1 117 ? -17.768 -7.522 5.750 1.00 85.88 117 LYS A O 1
ATOM 926 N N . LYS A 1 118 ? -19.560 -6.266 6.225 1.00 88.06 118 LYS A N 1
ATOM 927 C CA . LYS A 1 118 ? -19.664 -5.727 4.858 1.00 88.06 118 LYS A CA 1
ATOM 928 C C . LYS A 1 118 ? -18.574 -4.697 4.592 1.00 88.06 118 LYS A C 1
ATOM 930 O O . LYS A 1 118 ? -18.001 -4.711 3.507 1.00 88.06 118 LYS A O 1
ATOM 935 N N . VAL A 1 119 ? -18.271 -3.850 5.577 1.00 87.12 119 VAL A N 1
ATOM 936 C CA . VAL A 1 119 ? -17.183 -2.867 5.480 1.00 87.12 119 VAL A CA 1
ATOM 937 C C . VAL A 1 119 ? -15.831 -3.568 5.347 1.00 87.12 119 VAL A C 1
ATOM 939 O O . VAL A 1 119 ? -15.082 -3.238 4.432 1.00 87.12 119 VAL A O 1
ATOM 942 N N . ALA A 1 120 ? -15.559 -4.590 6.165 1.00 87.81 120 ALA A N 1
ATOM 943 C CA . ALA A 1 120 ? -14.340 -5.394 6.069 1.00 87.81 120 ALA A CA 1
ATOM 944 C C . ALA A 1 120 ? -14.168 -6.000 4.667 1.00 87.81 120 ALA A C 1
ATOM 946 O O . ALA A 1 120 ? -13.145 -5.791 4.022 1.00 87.81 120 ALA A O 1
ATOM 947 N N . ARG A 1 121 ? -15.208 -6.661 4.143 1.00 90.50 121 ARG A N 1
ATOM 948 C CA . ARG A 1 121 ? -15.176 -7.255 2.796 1.00 90.50 121 ARG A CA 1
ATOM 949 C C . ARG A 1 121 ? -14.986 -6.216 1.694 1.00 90.50 121 ARG A C 1
ATOM 951 O O . ARG A 1 121 ? -14.289 -6.493 0.727 1.00 90.50 121 ARG A O 1
ATOM 958 N N . LEU A 1 122 ? -15.585 -5.030 1.820 1.00 90.81 122 LEU A N 1
ATOM 959 C CA . LEU A 1 122 ? -15.397 -3.950 0.848 1.00 90.81 122 LEU A CA 1
ATOM 960 C C . LEU A 1 122 ? -13.940 -3.474 0.818 1.00 90.81 122 LEU A C 1
ATOM 962 O O . LEU A 1 122 ? -13.384 -3.283 -0.265 1.00 90.81 122 LEU A O 1
ATOM 966 N N . ILE A 1 123 ? -13.320 -3.324 1.991 1.00 89.81 123 ILE A N 1
ATOM 967 C CA . ILE A 1 123 ? -11.890 -3.015 2.104 1.00 89.81 123 ILE A CA 1
ATOM 968 C C . ILE A 1 123 ? -11.076 -4.127 1.434 1.00 89.81 123 ILE A C 1
ATOM 970 O O . ILE A 1 123 ? -10.297 -3.828 0.534 1.00 89.81 123 ILE A O 1
ATOM 974 N N . GLY A 1 124 ? -11.354 -5.394 1.757 1.00 92.50 124 GLY A N 1
ATOM 975 C CA . GLY A 1 124 ? -10.639 -6.537 1.185 1.00 92.50 124 GLY A CA 1
ATOM 976 C C . GLY A 1 124 ? -10.729 -6.633 -0.337 1.00 92.50 124 GLY A C 1
ATOM 977 O O . GLY A 1 124 ? -9.722 -6.819 -1.017 1.00 92.50 124 GLY A O 1
ATOM 978 N N . VAL A 1 125 ? -11.922 -6.429 -0.908 1.00 95.81 125 VAL A N 1
ATOM 979 C CA . VAL A 1 125 ? -12.097 -6.352 -2.369 1.00 95.81 125 VAL A CA 1
ATOM 980 C C . VAL A 1 125 ? -11.283 -5.200 -2.953 1.00 95.81 125 VAL A C 1
ATOM 982 O O . VAL A 1 125 ? -10.639 -5.371 -3.987 1.00 95.81 125 VAL A O 1
ATOM 985 N N . THR A 1 126 ? -11.288 -4.037 -2.299 1.00 94.56 126 THR A N 1
ATOM 986 C CA . THR A 1 126 ? -10.532 -2.871 -2.770 1.00 94.56 126 THR A CA 1
ATOM 987 C C . THR A 1 126 ? -9.032 -3.166 -2.777 1.00 94.56 126 THR A C 1
ATOM 989 O O . THR A 1 126 ? -8.376 -2.921 -3.786 1.00 94.56 126 THR A O 1
ATOM 992 N N . GLU A 1 127 ? -8.494 -3.756 -1.709 1.00 95.75 127 GLU A N 1
ATOM 993 C CA . GLU A 1 127 ? -7.083 -4.156 -1.614 1.00 95.75 127 GLU A CA 1
ATOM 994 C C . GLU A 1 127 ? -6.703 -5.153 -2.718 1.00 95.75 127 GLU A C 1
ATOM 996 O O . GLU A 1 127 ? -5.714 -4.945 -3.425 1.00 95.75 127 GLU A O 1
ATOM 1001 N N . ILE A 1 128 ? -7.536 -6.173 -2.954 1.00 97.81 128 ILE A N 1
ATOM 1002 C CA . ILE A 1 128 ? -7.300 -7.171 -4.006 1.00 97.81 128 ILE A CA 1
ATOM 1003 C C . ILE A 1 128 ? -7.292 -6.530 -5.400 1.00 97.81 128 ILE A C 1
ATOM 1005 O O . ILE A 1 128 ? -6.419 -6.828 -6.224 1.00 97.81 128 ILE A O 1
ATOM 1009 N N . VAL A 1 129 ? -8.245 -5.635 -5.674 1.00 98.00 129 VAL A N 1
ATOM 1010 C CA . VAL A 1 129 ? -8.330 -4.915 -6.953 1.00 98.00 129 VAL A CA 1
ATOM 1011 C C . VAL A 1 129 ? -7.100 -4.033 -7.155 1.00 98.00 129 VAL A C 1
ATOM 1013 O O . VAL A 1 129 ? -6.485 -4.083 -8.222 1.00 98.00 129 VAL A O 1
ATOM 1016 N N . LEU A 1 130 ? -6.698 -3.262 -6.142 1.00 97.94 130 LEU A N 1
ATOM 1017 C CA . LEU A 1 130 ? -5.523 -2.396 -6.232 1.00 97.94 130 LEU A CA 1
ATOM 1018 C C . LEU A 1 130 ? -4.233 -3.201 -6.410 1.00 97.94 130 LEU A C 1
ATOM 1020 O O . LEU A 1 130 ? -3.441 -2.876 -7.296 1.00 97.94 130 LEU A O 1
ATOM 1024 N N . GLY A 1 131 ? -4.048 -4.282 -5.648 1.00 97.81 131 GLY A N 1
ATOM 1025 C CA . GLY A 1 131 ? -2.908 -5.189 -5.807 1.00 97.81 131 GLY A CA 1
ATOM 1026 C C . GLY A 1 131 ? -2.839 -5.773 -7.220 1.00 97.81 131 GLY A C 1
ATOM 1027 O O . GLY A 1 131 ? -1.792 -5.727 -7.870 1.00 97.81 131 GLY A O 1
ATOM 1028 N N . SER A 1 132 ? -3.976 -6.221 -7.753 1.00 98.06 132 SER A N 1
ATOM 1029 C CA . SER A 1 132 ? -4.069 -6.751 -9.120 1.00 98.06 132 SER A CA 1
ATOM 1030 C C . SER A 1 132 ? -3.717 -5.697 -10.178 1.00 98.06 132 SER A C 1
ATOM 1032 O O . SER A 1 132 ? -2.944 -5.975 -11.098 1.00 98.06 132 SER A O 1
ATOM 1034 N N . LEU A 1 133 ? -4.222 -4.465 -10.032 1.00 97.94 133 LEU A N 1
ATOM 1035 C CA . LEU A 1 133 ? -3.890 -3.354 -10.928 1.00 97.94 133 LEU A CA 1
ATOM 1036 C C . LEU A 1 133 ? -2.389 -3.040 -10.892 1.00 97.94 133 LEU A C 1
ATOM 1038 O O . LEU A 1 133 ? -1.759 -2.943 -11.946 1.00 97.94 133 LEU A O 1
ATOM 1042 N N . ILE A 1 134 ? -1.786 -2.944 -9.704 1.00 98.25 134 ILE A N 1
ATOM 1043 C CA . ILE A 1 134 ? -0.348 -2.670 -9.539 1.00 98.25 134 ILE A CA 1
ATOM 1044 C C . ILE A 1 134 ? 0.500 -3.751 -10.228 1.00 98.25 134 ILE A C 1
ATOM 1046 O O . ILE A 1 134 ? 1.480 -3.419 -10.912 1.00 98.25 134 ILE A O 1
ATOM 1050 N N . GLY A 1 135 ? 0.104 -5.021 -10.106 1.00 97.38 135 GLY A N 1
ATOM 1051 C CA . GLY A 1 135 ? 0.757 -6.160 -10.757 1.00 97.38 135 GLY A CA 1
ATOM 1052 C C . GLY A 1 135 ? 0.634 -6.160 -12.284 1.00 97.38 135 GLY A C 1
ATOM 1053 O O . GLY A 1 135 ? 1.523 -6.655 -12.975 1.00 97.38 135 GLY A O 1
ATOM 1054 N N . ALA A 1 136 ? -0.397 -5.522 -12.841 1.00 96.94 136 ALA A N 1
ATOM 1055 C CA . ALA A 1 136 ? -0.664 -5.505 -14.278 1.00 96.94 136 ALA A CA 1
ATOM 1056 C C . ALA A 1 136 ? 0.305 -4.637 -15.112 1.00 96.94 136 ALA A C 1
ATOM 1058 O O . ALA A 1 136 ? 0.113 -4.520 -16.324 1.00 96.94 136 ALA A O 1
ATOM 1059 N N . LYS A 1 137 ? 1.367 -4.048 -14.530 1.00 97.31 137 LYS A N 1
ATOM 1060 C CA . LYS A 1 137 ? 2.341 -3.202 -15.260 1.00 97.31 137 LYS A CA 1
ATOM 1061 C C . LYS A 1 137 ? 2.830 -3.812 -16.586 1.00 97.31 137 LYS A C 1
ATOM 1063 O O . LYS A 1 137 ? 2.862 -3.065 -17.564 1.00 97.31 137 LYS A O 1
ATOM 1068 N N . PRO A 1 138 ? 3.221 -5.103 -16.677 1.00 95.06 138 PRO A N 1
ATOM 1069 C CA . PRO A 1 138 ? 3.784 -5.654 -17.913 1.00 95.06 138 PRO A CA 1
ATOM 1070 C C . PRO A 1 138 ? 2.814 -5.626 -19.101 1.00 95.06 138 PRO A C 1
ATOM 1072 O O . PRO A 1 138 ? 3.254 -5.538 -20.246 1.00 95.06 138 PRO A O 1
ATOM 1075 N N . ILE A 1 139 ? 1.505 -5.671 -18.840 1.00 96.81 139 ILE A N 1
ATOM 1076 C CA . ILE A 1 139 ? 0.455 -5.698 -19.868 1.00 96.81 139 ILE A CA 1
ATOM 1077 C C . ILE A 1 139 ? -0.234 -4.337 -20.029 1.00 96.81 139 ILE A C 1
ATOM 1079 O O . ILE A 1 139 ? -0.460 -3.897 -21.155 1.00 96.81 139 ILE A O 1
ATOM 1083 N N . ALA A 1 140 ? -0.499 -3.634 -18.926 1.00 97.06 140 ALA A N 1
ATOM 1084 C CA . ALA A 1 140 ? -1.243 -2.379 -18.881 1.00 97.06 140 ALA A CA 1
ATOM 1085 C C . ALA A 1 140 ? -0.588 -1.368 -17.911 1.00 97.06 140 ALA A C 1
ATOM 1087 O O . ALA A 1 140 ? -1.081 -1.152 -16.799 1.00 97.06 140 ALA A O 1
ATOM 1088 N N . PRO A 1 141 ? 0.500 -0.683 -18.325 1.00 97.19 141 PRO A N 1
ATOM 1089 C CA . PRO A 1 141 ? 1.215 0.278 -17.478 1.00 97.19 141 PRO A CA 1
ATOM 1090 C C . PRO A 1 141 ? 0.335 1.414 -16.933 1.00 97.19 141 PRO A C 1
ATOM 1092 O O . PRO A 1 141 ? 0.480 1.803 -15.780 1.00 97.19 141 PRO A O 1
ATOM 1095 N N . ARG A 1 142 ? -0.627 1.910 -17.727 1.00 97.62 142 ARG A N 1
ATOM 1096 C CA . ARG A 1 142 ? -1.567 2.967 -17.302 1.00 97.62 142 ARG A CA 1
ATOM 1097 C C . ARG A 1 142 ? -2.504 2.495 -16.187 1.00 97.62 142 ARG A C 1
ATOM 1099 O O . ARG A 1 142 ? -2.712 3.221 -15.223 1.00 97.62 142 ARG A O 1
ATOM 1106 N N . ALA A 1 143 ? -3.027 1.271 -16.294 1.00 97.50 143 ALA A N 1
ATOM 1107 C CA . ALA A 1 143 ? -3.869 0.676 -15.256 1.00 97.50 143 ALA A CA 1
ATOM 1108 C C . ALA A 1 143 ? -3.076 0.456 -13.960 1.00 97.50 143 ALA A C 1
ATOM 1110 O O . ALA A 1 143 ? -3.563 0.759 -12.875 1.00 97.50 143 ALA A O 1
ATOM 1111 N N . SER A 1 144 ? -1.820 0.021 -14.087 1.00 98.00 144 SER A N 1
ATOM 1112 C CA . SER A 1 144 ? -0.906 -0.106 -12.953 1.00 98.00 144 SER A CA 1
ATOM 1113 C C . SER A 1 144 ? -0.603 1.225 -12.275 1.00 98.00 144 SER A C 1
ATOM 1115 O O . SER A 1 144 ? -0.653 1.298 -11.051 1.00 98.00 144 SER A O 1
ATOM 1117 N N . ALA A 1 145 ? -0.382 2.296 -13.042 1.00 98.06 145 ALA A N 1
ATOM 1118 C CA . ALA A 1 145 ? -0.202 3.632 -12.485 1.00 98.06 145 ALA A CA 1
ATOM 1119 C C . ALA A 1 145 ? -1.438 4.101 -11.701 1.00 98.06 145 ALA A C 1
ATOM 1121 O O . ALA A 1 145 ? -1.295 4.607 -10.591 1.00 98.06 145 ALA A O 1
ATOM 1122 N N . LEU A 1 146 ? -2.644 3.890 -12.242 1.00 98.19 146 LEU A N 1
ATOM 1123 C CA . LEU A 1 146 ? -3.893 4.208 -11.541 1.00 98.19 146 LEU A CA 1
ATOM 1124 C C . LEU A 1 146 ? -4.047 3.392 -10.252 1.00 98.19 146 LEU A C 1
ATOM 1126 O O . LEU A 1 146 ? -4.372 3.965 -9.216 1.00 98.19 146 LEU A O 1
ATOM 1130 N N . GLY A 1 147 ? -3.763 2.086 -10.294 1.00 97.81 147 GLY A N 1
ATOM 1131 C CA . GLY A 1 147 ? -3.776 1.224 -9.110 1.00 97.81 147 GLY A CA 1
ATOM 1132 C C . GLY A 1 147 ? -2.794 1.692 -8.036 1.00 97.81 147 GLY A C 1
ATOM 1133 O O . GLY A 1 147 ? -3.167 1.819 -6.873 1.00 97.81 147 GLY A O 1
ATOM 1134 N N . SER A 1 148 ? -1.563 2.033 -8.430 1.00 98.12 148 SER A N 1
ATOM 1135 C CA . SER A 1 148 ? -0.549 2.570 -7.519 1.00 98.12 148 SER A CA 1
ATOM 1136 C C . SER A 1 148 ? -0.965 3.918 -6.918 1.00 98.12 148 SER A C 1
ATOM 1138 O O . SER A 1 148 ? -0.831 4.104 -5.714 1.00 98.12 148 SER A O 1
ATOM 1140 N N . LEU A 1 149 ? -1.513 4.848 -7.709 1.00 98.25 149 LEU A N 1
ATOM 1141 C CA . LEU A 1 149 ? -1.988 6.148 -7.207 1.00 98.25 149 LEU A CA 1
ATOM 1142 C C . LEU A 1 149 ? -3.199 6.011 -6.273 1.00 98.25 149 LEU A C 1
ATOM 1144 O O . LEU A 1 149 ? -3.293 6.719 -5.273 1.00 98.25 149 LEU A O 1
ATOM 1148 N N . ALA A 1 150 ? -4.112 5.087 -6.563 1.00 97.94 150 ALA A N 1
ATOM 1149 C CA . ALA A 1 150 ? -5.221 4.791 -5.664 1.00 97.94 150 ALA A CA 1
ATOM 1150 C C . ALA A 1 150 ? -4.727 4.163 -4.346 1.00 97.94 150 ALA A C 1
ATOM 1152 O O . ALA A 1 150 ? -5.215 4.532 -3.278 1.00 97.94 150 ALA A O 1
ATOM 1153 N N . ALA A 1 151 ? -3.706 3.297 -4.396 1.00 97.44 151 ALA A N 1
ATOM 1154 C CA . ALA A 1 151 ? -3.064 2.752 -3.200 1.00 97.44 151 ALA A CA 1
ATOM 1155 C C . ALA A 1 151 ? -2.380 3.838 -2.350 1.00 97.44 151 ALA A C 1
ATOM 1157 O O . ALA A 1 151 ? -2.465 3.780 -1.127 1.00 97.44 151 ALA A O 1
ATOM 1158 N N . VAL A 1 152 ? -1.788 4.873 -2.965 1.00 98.06 152 VAL A N 1
ATOM 1159 C CA . VAL A 1 152 ? -1.278 6.051 -2.231 1.00 98.06 152 VAL A CA 1
ATOM 1160 C C . VAL A 1 152 ? -2.393 6.688 -1.399 1.00 98.06 152 VAL A C 1
ATOM 1162 O O . VAL A 1 152 ? -2.212 6.931 -0.208 1.00 98.06 152 VAL A O 1
ATOM 1165 N N . GLY A 1 153 ? -3.562 6.926 -2.004 1.00 95.56 153 GLY A N 1
ATOM 1166 C CA . GLY A 1 153 ? -4.720 7.485 -1.298 1.00 95.56 153 GLY A CA 1
ATOM 1167 C C . GLY A 1 153 ? -5.223 6.584 -0.167 1.00 95.56 153 GLY A C 1
ATOM 1168 O O . GLY A 1 153 ? -5.521 7.073 0.924 1.00 95.56 153 GLY A O 1
ATOM 1169 N N . MET A 1 154 ? -5.265 5.270 -0.399 1.00 94.06 154 MET A N 1
ATOM 1170 C CA . MET A 1 154 ? -5.633 4.280 0.617 1.00 94.06 154 MET A CA 1
ATOM 1171 C C . MET A 1 154 ? -4.671 4.310 1.813 1.00 94.06 154 MET A C 1
ATOM 1173 O O . MET A 1 154 ? -5.124 4.547 2.929 1.00 94.06 154 MET A O 1
ATOM 1177 N N . PHE A 1 155 ? -3.358 4.163 1.601 1.00 94.62 155 PHE A N 1
ATOM 1178 C CA . PHE A 1 155 ? -2.380 4.172 2.698 1.00 94.62 155 PHE A CA 1
ATOM 1179 C C . PHE A 1 155 ? -2.302 5.525 3.405 1.00 94.62 155 PHE A C 1
ATOM 1181 O O . PHE A 1 155 ? -2.143 5.565 4.621 1.00 94.62 155 PHE A O 1
ATOM 1188 N N . ALA A 1 156 ? -2.467 6.640 2.687 1.00 93.19 156 ALA A N 1
ATOM 1189 C CA . ALA A 1 156 ? -2.558 7.960 3.309 1.00 93.19 156 ALA A CA 1
ATOM 1190 C C . ALA A 1 156 ? -3.794 8.079 4.219 1.00 93.19 156 ALA A C 1
ATOM 1192 O O . ALA A 1 156 ? -3.708 8.646 5.309 1.00 93.19 156 ALA A O 1
ATOM 1193 N N . THR A 1 157 ? -4.926 7.501 3.803 1.00 87.44 157 THR A N 1
ATOM 1194 C CA . THR A 1 157 ? -6.137 7.428 4.632 1.00 87.44 157 THR A CA 1
ATOM 1195 C C . THR A 1 157 ? -5.887 6.562 5.866 1.00 87.44 157 THR A C 1
ATOM 1197 O O . THR A 1 157 ? -6.187 6.996 6.974 1.00 87.44 157 THR A O 1
ATOM 1200 N N . THR A 1 158 ? -5.270 5.389 5.716 1.00 85.81 158 THR A N 1
ATOM 1201 C CA . THR A 1 158 ? -4.948 4.507 6.849 1.00 85.81 158 THR A CA 1
ATOM 1202 C C . THR A 1 158 ? -3.980 5.169 7.833 1.00 85.81 158 THR A C 1
ATOM 1204 O O . THR A 1 158 ? -4.221 5.170 9.038 1.00 85.81 158 THR A O 1
ATOM 1207 N N . LEU A 1 159 ? -2.935 5.836 7.336 1.00 87.62 159 LEU A N 1
ATOM 1208 C CA . LEU A 1 159 ? -1.992 6.591 8.167 1.00 87.62 159 LEU A CA 1
ATOM 1209 C C . LEU A 1 159 ? -2.641 7.772 8.890 1.00 87.62 159 LEU A C 1
ATOM 1211 O O . LEU A 1 159 ? -2.178 8.149 9.965 1.00 87.62 159 LEU A O 1
ATOM 1215 N N . SER A 1 160 ? -3.729 8.337 8.358 1.00 83.50 160 SER A N 1
ATOM 1216 C CA . SER A 1 160 ? -4.472 9.384 9.064 1.00 83.50 160 SER A CA 1
ATOM 1217 C C . SER A 1 160 ? -5.058 8.889 10.394 1.00 83.50 160 SER A C 1
ATOM 1219 O O . SER A 1 160 ? -5.193 9.687 11.325 1.00 83.50 160 SER A O 1
ATOM 1221 N N . PHE A 1 161 ? -5.316 7.581 10.548 1.00 82.12 161 PHE A N 1
ATOM 1222 C CA . PHE A 1 161 ? -5.751 6.997 11.822 1.00 82.12 161 PHE A CA 1
ATOM 1223 C C . PHE A 1 161 ? -4.671 7.080 12.890 1.00 82.12 161 PHE A C 1
ATOM 1225 O O . PHE A 1 161 ? -4.990 7.357 14.038 1.00 82.12 161 PHE A O 1
ATOM 1232 N N . LEU A 1 162 ? -3.391 6.992 12.527 1.00 81.56 162 LEU A N 1
ATOM 1233 C CA . LEU A 1 162 ? -2.305 7.172 13.492 1.00 81.56 162 LEU A CA 1
ATOM 1234 C C . LEU A 1 162 ? -2.358 8.561 14.156 1.00 81.56 162 LEU A C 1
ATOM 1236 O O . LEU A 1 162 ? -2.026 8.700 15.328 1.00 81.56 162 LEU A O 1
ATOM 1240 N N . ALA A 1 163 ? -2.796 9.586 13.420 1.00 78.69 163 ALA A N 1
ATOM 1241 C CA . ALA A 1 163 ? -2.926 10.947 13.936 1.00 78.69 163 ALA A CA 1
ATOM 1242 C C . ALA A 1 163 ? -4.286 11.230 14.598 1.00 78.69 163 ALA A C 1
ATOM 1244 O O . ALA A 1 163 ? -4.369 12.074 15.485 1.00 78.69 163 ALA A O 1
ATOM 1245 N N . THR A 1 164 ? -5.356 10.570 14.149 1.00 74.19 164 THR A N 1
ATOM 1246 C CA . THR A 1 164 ? -6.739 10.879 14.565 1.00 74.19 164 THR A CA 1
ATOM 1247 C C . THR A 1 164 ? -7.303 9.922 15.610 1.00 74.19 164 THR A C 1
ATOM 1249 O O . THR A 1 164 ? -8.325 10.236 16.213 1.00 74.19 164 THR A O 1
ATOM 1252 N N . THR A 1 165 ? -6.656 8.776 15.827 1.00 71.62 165 THR A N 1
ATOM 1253 C CA . THR A 1 165 ? -7.160 7.678 16.658 1.00 71.62 165 THR A CA 1
ATOM 1254 C C . THR A 1 165 ? -6.306 7.529 17.922 1.00 71.62 165 THR A C 1
ATOM 1256 O O . THR A 1 165 ? -5.152 7.099 17.821 1.00 71.62 165 THR A O 1
ATOM 1259 N N . PRO A 1 166 ? -6.832 7.866 19.115 1.00 70.81 166 PRO A N 1
ATOM 1260 C CA . PRO A 1 166 ? -6.099 7.748 20.377 1.00 70.81 166 PRO A CA 1
ATOM 1261 C C . PRO A 1 166 ? -5.605 6.323 20.658 1.00 70.81 166 PRO A C 1
ATOM 1263 O O . PRO A 1 166 ? -4.504 6.140 21.159 1.00 70.81 166 PRO A O 1
ATOM 1266 N N . GLU A 1 167 ? -6.354 5.300 20.243 1.00 71.69 167 GLU A N 1
ATOM 1267 C CA . GLU A 1 167 ? -6.038 3.881 20.458 1.00 71.69 167 GLU A CA 1
ATOM 1268 C C . GLU A 1 167 ? -4.796 3.407 19.688 1.00 71.69 167 GLU A C 1
ATOM 1270 O O . GLU A 1 167 ? -4.269 2.324 19.959 1.00 71.69 167 GLU A O 1
ATOM 1275 N N . ALA A 1 168 ? -4.298 4.194 18.727 1.00 72.62 168 ALA A N 1
ATOM 1276 C CA . ALA A 1 168 ? -3.012 3.934 18.083 1.00 72.62 168 ALA A CA 1
ATOM 1277 C C . ALA A 1 168 ? -1.824 4.173 19.042 1.00 72.62 168 ALA A C 1
ATOM 1279 O O . ALA A 1 168 ? -0.726 3.646 18.826 1.00 72.62 168 ALA A O 1
ATOM 1280 N N . TRP A 1 169 ? -2.063 4.904 20.132 1.00 76.19 169 TRP A N 1
ATOM 1281 C CA . TRP A 1 169 ? -1.095 5.256 21.159 1.00 76.19 169 TRP A CA 1
ATOM 1282 C C . TRP A 1 169 ? -1.465 4.575 22.484 1.00 76.19 169 TRP A C 1
ATOM 1284 O O . TRP A 1 169 ? -2.623 4.494 22.876 1.00 76.19 169 TRP A O 1
ATOM 1294 N N . GLN A 1 170 ? -0.472 4.032 23.182 1.00 73.88 170 GLN A N 1
ATOM 1295 C CA . GLN A 1 170 ? -0.619 3.582 24.562 1.00 73.88 170 GLN A CA 1
ATOM 1296 C C . GLN A 1 170 ? -0.221 4.734 25.482 1.00 73.88 170 GLN A C 1
ATOM 1298 O O . GLN A 1 170 ? 0.965 5.062 25.585 1.00 73.88 170 GLN A O 1
ATOM 1303 N N . GLU A 1 171 ? -1.186 5.315 26.195 1.00 63.38 171 GLU A N 1
ATOM 1304 C CA . GLU A 1 171 ? -0.898 6.240 27.291 1.00 63.38 171 GLU A CA 1
ATOM 1305 C C . GLU A 1 171 ? -0.383 5.468 28.513 1.00 63.38 171 GLU A C 1
ATOM 1307 O O . GLU A 1 171 ? -1.111 5.129 29.445 1.00 63.38 171 GLU A O 1
ATOM 1312 N N . THR A 1 172 ? 0.920 5.192 28.530 1.00 57.06 172 THR A N 1
ATOM 1313 C CA . THR A 1 172 ? 1.632 4.892 29.778 1.00 57.06 172 THR A CA 1
ATOM 1314 C C . THR A 1 172 ? 2.314 6.173 30.243 1.00 57.06 172 THR A C 1
ATOM 1316 O O . THR A 1 172 ? 2.987 6.815 29.441 1.00 57.06 172 THR A O 1
ATOM 1319 N N . ARG A 1 173 ? 2.127 6.567 31.514 1.00 52.00 173 ARG A N 1
ATOM 1320 C CA . ARG A 1 173 ? 2.674 7.807 32.110 1.00 52.00 173 ARG A CA 1
ATOM 1321 C C . ARG A 1 173 ? 4.079 8.153 31.570 1.00 52.00 173 ARG A C 1
ATOM 1323 O O . ARG A 1 173 ? 5.056 7.553 32.002 1.00 52.00 173 ARG A O 1
ATOM 1330 N N . GLY A 1 174 ? 4.159 9.148 30.682 1.00 64.62 174 GLY A N 1
ATOM 1331 C CA . GLY A 1 174 ? 5.396 9.851 30.318 1.00 64.62 174 GLY A CA 1
ATOM 1332 C C . GLY A 1 174 ? 5.982 9.591 28.925 1.00 64.62 174 GLY A C 1
ATOM 1333 O O . GLY A 1 174 ? 6.714 10.453 28.449 1.00 64.62 174 GLY A O 1
ATOM 1334 N N . GLU A 1 175 ? 5.649 8.491 28.238 1.00 68.06 175 GLU A N 1
ATOM 1335 C CA . GLU A 1 175 ? 6.213 8.186 26.908 1.00 68.06 175 GLU A CA 1
ATOM 1336 C C . GLU A 1 175 ? 5.143 7.662 25.935 1.00 68.06 175 GLU A C 1
ATOM 1338 O O . GLU A 1 175 ? 4.518 6.638 26.224 1.00 68.06 175 GLU A O 1
ATOM 1343 N N . PRO A 1 176 ? 4.939 8.304 24.767 1.00 69.62 176 PRO A N 1
ATOM 1344 C CA . PRO A 1 176 ? 4.031 7.787 23.750 1.00 69.62 176 PRO A CA 1
ATOM 1345 C C . PRO A 1 176 ? 4.593 6.486 23.159 1.00 69.62 176 PRO A C 1
ATOM 1347 O O . PRO A 1 176 ? 5.579 6.493 22.420 1.00 69.62 176 PRO A O 1
ATOM 1350 N N . LYS A 1 177 ? 3.962 5.354 23.484 1.00 79.75 177 LYS A N 1
ATOM 1351 C CA . LYS A 1 177 ? 4.293 4.032 22.927 1.00 79.75 177 LYS A CA 1
ATOM 1352 C C . LYS A 1 177 ? 3.247 3.631 21.898 1.00 79.75 177 LYS A C 1
ATOM 1354 O O . LYS A 1 177 ? 2.062 3.860 22.103 1.00 79.75 177 LYS A O 1
ATOM 1359 N N . LEU A 1 178 ? 3.660 3.002 20.800 1.00 78.75 178 LEU A N 1
ATOM 1360 C CA . LEU A 1 178 ? 2.712 2.503 19.802 1.00 78.75 178 LEU A CA 1
ATOM 1361 C C . LEU A 1 178 ? 1.942 1.300 20.359 1.00 78.75 178 LEU A C 1
ATOM 1363 O O . LEU A 1 178 ? 2.535 0.351 20.890 1.00 78.75 178 LEU A O 1
ATOM 1367 N N . SER A 1 179 ? 0.618 1.320 20.222 1.00 81.81 179 SER A N 1
ATOM 1368 C CA . SER A 1 179 ? -0.212 0.137 20.465 1.00 81.81 179 SER A CA 1
ATOM 1369 C C . SER A 1 179 ? 0.022 -0.920 19.382 1.00 81.81 179 SER A C 1
ATOM 1371 O O . SER A 1 179 ? 0.700 -0.664 18.385 1.00 81.81 179 SER A O 1
ATOM 1373 N N . LEU A 1 180 ? -0.546 -2.119 19.545 1.00 77.88 180 LEU A N 1
ATOM 1374 C CA . LEU A 1 180 ? -0.512 -3.145 18.495 1.00 77.88 180 LEU A CA 1
ATOM 1375 C C . LEU A 1 180 ? -1.090 -2.605 17.171 1.00 77.88 180 LEU A C 1
ATOM 1377 O O . LEU A 1 180 ? -0.542 -2.851 16.098 1.00 77.88 180 LEU A O 1
ATOM 1381 N N . ALA A 1 181 ? -2.149 -1.797 17.266 1.00 75.38 181 ALA A N 1
ATOM 1382 C CA . ALA A 1 181 ? -2.748 -1.119 16.127 1.00 75.38 181 ALA A CA 1
ATOM 1383 C C . ALA A 1 181 ? -1.824 -0.023 15.565 1.00 75.38 181 ALA A C 1
ATOM 1385 O O . ALA A 1 181 ? -1.602 0.026 14.359 1.00 75.38 181 ALA A O 1
ATOM 1386 N N . GLY A 1 182 ? -1.202 0.798 16.419 1.00 80.31 182 GLY A N 1
ATOM 1387 C CA . GLY A 1 182 ? -0.225 1.808 15.990 1.00 80.31 182 GLY A CA 1
ATOM 1388 C C . GLY A 1 182 ? 0.977 1.212 15.248 1.00 80.31 182 GLY A C 1
ATOM 1389 O O . GLY A 1 182 ? 1.392 1.736 14.215 1.00 80.31 182 GLY A O 1
ATOM 1390 N N . GLN A 1 183 ? 1.497 0.070 15.707 1.00 83.75 183 GLN A N 1
ATOM 1391 C CA . GLN A 1 183 ? 2.571 -0.660 15.020 1.00 83.75 183 GLN A CA 1
ATOM 1392 C C . GLN A 1 183 ? 2.128 -1.171 13.644 1.00 83.75 183 GLN A C 1
ATOM 1394 O O . GLN A 1 183 ? 2.896 -1.109 12.681 1.00 83.75 183 GLN A O 1
ATOM 1399 N N . PHE A 1 184 ? 0.880 -1.636 13.534 1.00 81.44 184 PHE A N 1
ATOM 1400 C CA . PHE A 1 184 ? 0.302 -2.031 12.255 1.00 81.44 184 PHE A CA 1
ATOM 1401 C C . PHE A 1 184 ? 0.152 -0.839 11.296 1.00 81.44 184 PHE A C 1
ATOM 1403 O O . PHE A 1 184 ? 0.346 -1.013 10.101 1.00 81.44 184 PHE A O 1
ATOM 1410 N N . LEU A 1 185 ? -0.142 0.363 11.790 1.00 83.00 185 LEU A N 1
ATOM 1411 C CA . LEU A 1 185 ? -0.286 1.554 10.946 1.00 83.00 185 LEU A CA 1
ATOM 1412 C C . LEU A 1 185 ? 1.064 2.112 10.480 1.00 83.00 185 LEU A C 1
ATOM 1414 O O . LEU A 1 185 ? 1.194 2.553 9.343 1.00 83.00 185 LEU A O 1
ATOM 1418 N N . VAL A 1 186 ? 2.100 2.084 11.323 1.00 86.44 186 VAL A N 1
ATOM 1419 C CA . VAL A 1 186 ? 3.401 2.689 10.980 1.00 86.44 186 VAL A CA 1
ATOM 1420 C C . VAL A 1 186 ? 4.074 2.009 9.782 1.00 86.44 186 VAL A C 1
ATOM 1422 O O . VAL A 1 186 ? 4.718 2.687 8.979 1.00 86.44 186 VAL A O 1
ATOM 1425 N N . LYS A 1 187 ? 3.895 0.695 9.591 1.00 88.25 187 LYS A N 1
ATOM 1426 C CA . LYS A 1 187 ? 4.423 0.004 8.396 1.00 88.25 187 LYS A CA 1
ATOM 1427 C C . LYS A 1 187 ? 3.806 0.512 7.088 1.00 88.25 187 LYS A C 1
ATOM 1429 O O . LYS A 1 187 ? 4.466 0.430 6.051 1.00 88.25 187 LYS A O 1
ATOM 1434 N N . ASP A 1 188 ? 2.611 1.101 7.125 1.00 90.81 188 ASP A N 1
ATOM 1435 C CA . ASP A 1 188 ? 1.956 1.629 5.927 1.00 90.81 188 ASP A CA 1
ATOM 1436 C C . ASP A 1 188 ? 2.697 2.844 5.356 1.00 90.81 188 ASP A C 1
ATOM 1438 O O . ASP A 1 188 ? 2.550 3.138 4.174 1.00 90.81 188 ASP A O 1
ATOM 1442 N N . VAL A 1 189 ? 3.585 3.496 6.122 1.00 93.25 189 VAL A N 1
ATOM 1443 C CA . VAL A 1 189 ? 4.505 4.522 5.589 1.00 93.25 189 VAL A CA 1
ATOM 1444 C C . VAL A 1 189 ? 5.413 3.933 4.506 1.00 93.25 189 VAL A C 1
ATOM 1446 O O . VAL A 1 189 ? 5.646 4.558 3.469 1.00 93.25 189 VAL A O 1
ATOM 1449 N N . VAL A 1 190 ? 5.898 2.706 4.710 1.00 95.75 190 VAL A N 1
ATOM 1450 C CA . VAL A 1 190 ? 6.737 2.008 3.726 1.00 95.75 190 VAL A CA 1
ATOM 1451 C C . VAL A 1 190 ? 5.913 1.654 2.487 1.00 95.75 190 VAL A C 1
ATOM 1453 O O . VAL A 1 190 ? 6.384 1.826 1.362 1.00 95.75 190 VAL A O 1
ATOM 1456 N N . LEU A 1 191 ? 4.664 1.222 2.677 1.00 96.12 191 LEU A N 1
ATOM 1457 C CA . LEU A 1 191 ? 3.750 0.881 1.583 1.00 96.12 191 LEU A CA 1
ATOM 1458 C C . LEU A 1 191 ? 3.289 2.122 0.797 1.00 96.12 191 LEU A C 1
ATOM 1460 O O . LEU A 1 191 ? 3.162 2.076 -0.430 1.00 96.12 191 LEU A O 1
ATOM 1464 N N . LEU A 1 192 ? 3.139 3.267 1.466 1.00 97.12 192 LEU A N 1
ATOM 1465 C CA . LEU A 1 192 ? 2.921 4.568 0.837 1.00 97.12 192 LEU A CA 1
ATOM 1466 C C . LEU A 1 192 ? 4.116 4.955 -0.052 1.00 97.12 192 LEU A C 1
ATOM 1468 O O . LEU A 1 192 ? 3.941 5.341 -1.207 1.00 97.12 192 LEU A O 1
ATOM 1472 N N . GLY A 1 193 ? 5.346 4.783 0.440 1.00 97.75 193 GLY A N 1
ATOM 1473 C CA . GLY A 1 193 ? 6.553 4.991 -0.367 1.00 97.75 193 GLY A CA 1
ATOM 1474 C C . GLY A 1 193 ? 6.636 4.040 -1.569 1.00 97.75 193 GLY A C 1
ATOM 1475 O O . GLY A 1 193 ? 6.908 4.467 -2.694 1.00 97.75 193 GLY A O 1
ATOM 1476 N N . ALA A 1 194 ? 6.338 2.756 -1.358 1.00 98.06 194 ALA A N 1
ATOM 1477 C CA . ALA A 1 194 ? 6.305 1.742 -2.412 1.00 98.06 194 ALA A CA 1
ATOM 1478 C C . ALA A 1 194 ? 5.247 2.046 -3.486 1.00 98.06 194 ALA A C 1
ATOM 1480 O O . ALA A 1 194 ? 5.504 1.884 -4.682 1.00 98.06 194 ALA A O 1
ATOM 1481 N N . SER A 1 195 ? 4.063 2.510 -3.088 1.00 98.12 195 SER A N 1
ATOM 1482 C CA . SER A 1 195 ? 2.992 2.878 -4.020 1.00 98.12 195 SER A CA 1
ATOM 1483 C C . SER A 1 195 ? 3.361 4.108 -4.856 1.00 98.12 195 SER A C 1
ATOM 1485 O O . SER A 1 195 ? 3.193 4.072 -6.075 1.00 98.12 195 SER A O 1
ATOM 1487 N N . LEU A 1 196 ? 3.988 5.134 -4.269 1.00 98.31 196 LEU A N 1
ATOM 1488 C CA . LEU A 1 196 ? 4.541 6.272 -5.022 1.00 98.31 196 LEU A CA 1
ATOM 1489 C C . LEU A 1 196 ? 5.616 5.835 -6.027 1.00 98.31 196 LEU A C 1
ATOM 1491 O O . LEU A 1 196 ? 5.578 6.220 -7.199 1.00 98.31 196 LEU A O 1
ATOM 1495 N N . LEU A 1 197 ? 6.557 4.996 -5.587 1.00 98.12 197 LEU A N 1
ATOM 1496 C CA . LEU A 1 197 ? 7.644 4.513 -6.435 1.00 98.12 197 LEU A CA 1
ATOM 1497 C C . LEU A 1 197 ? 7.114 3.663 -7.602 1.00 98.12 197 LEU A C 1
ATOM 1499 O O . LEU A 1 197 ? 7.522 3.844 -8.751 1.00 98.12 197 LEU A O 1
ATOM 1503 N N . THR A 1 198 ? 6.163 2.766 -7.331 1.00 98.12 198 THR A N 1
ATOM 1504 C CA . THR A 1 198 ? 5.536 1.935 -8.369 1.00 98.12 198 THR A CA 1
ATOM 1505 C C . THR A 1 198 ? 4.640 2.738 -9.310 1.00 98.12 198 THR A C 1
ATOM 1507 O O . THR A 1 198 ? 4.586 2.391 -10.494 1.00 98.12 198 THR A O 1
ATOM 1510 N N . ALA A 1 199 ? 4.002 3.820 -8.843 1.00 98.06 199 ALA A N 1
ATOM 1511 C CA . ALA A 1 199 ? 3.267 4.756 -9.695 1.00 98.06 199 ALA A CA 1
ATOM 1512 C C . ALA A 1 199 ? 4.211 5.451 -10.682 1.00 98.06 199 ALA A C 1
ATOM 1514 O O . ALA A 1 199 ? 3.971 5.413 -11.889 1.00 98.06 199 ALA A O 1
ATOM 1515 N N . ALA A 1 200 ? 5.316 6.020 -10.189 1.00 97.75 200 ALA A N 1
ATOM 1516 C CA . ALA A 1 200 ? 6.306 6.695 -11.026 1.00 97.75 200 ALA A CA 1
ATOM 1517 C C . ALA A 1 200 ? 6.914 5.751 -12.077 1.00 97.75 200 ALA A C 1
ATOM 1519 O O . ALA A 1 200 ? 7.046 6.110 -13.247 1.00 97.75 200 ALA A O 1
ATOM 1520 N N . ASP A 1 201 ? 7.258 4.526 -11.684 1.00 97.44 201 ASP A N 1
ATOM 1521 C CA . ASP A 1 201 ? 7.788 3.499 -12.587 1.00 97.44 201 ASP A CA 1
ATOM 1522 C C . ASP A 1 201 ? 6.743 3.015 -13.620 1.00 97.44 201 ASP A C 1
ATOM 1524 O O . ASP A 1 201 ? 7.076 2.755 -14.779 1.00 97.44 201 ASP A O 1
ATOM 1528 N N . ALA A 1 202 ? 5.462 2.932 -13.244 1.00 97.38 202 ALA A N 1
ATOM 1529 C CA . ALA A 1 202 ? 4.385 2.570 -14.167 1.00 97.38 202 ALA A CA 1
ATOM 1530 C C . ALA A 1 202 ? 4.065 3.692 -15.173 1.00 97.38 202 ALA A C 1
ATOM 1532 O O . ALA A 1 202 ? 3.869 3.405 -16.356 1.00 97.38 202 ALA A O 1
ATOM 1533 N N . LEU A 1 203 ? 4.071 4.957 -14.737 1.00 97.62 203 LEU A N 1
ATOM 1534 C CA . LEU A 1 203 ? 3.879 6.128 -15.603 1.00 97.62 203 LEU A CA 1
ATOM 1535 C C . LEU A 1 203 ? 4.997 6.243 -16.645 1.00 97.62 203 LEU A C 1
ATOM 1537 O O . LEU A 1 203 ? 4.713 6.329 -17.837 1.00 97.62 203 LEU A O 1
ATOM 1541 N N . GLN A 1 204 ? 6.257 6.110 -16.227 1.00 96.56 204 GLN A N 1
ATOM 1542 C CA . GLN A 1 204 ? 7.396 6.099 -17.153 1.00 96.56 204 GLN A CA 1
ATOM 1543 C C . GLN A 1 204 ? 7.313 4.951 -18.170 1.00 96.56 204 GLN A C 1
ATOM 1545 O O . GLN A 1 204 ? 7.702 5.110 -19.325 1.00 96.56 204 GLN A O 1
ATOM 1550 N N . ALA A 1 205 ? 6.810 3.780 -17.769 1.00 95.62 205 ALA A N 1
ATOM 1551 C CA . ALA A 1 205 ? 6.589 2.669 -18.694 1.00 95.62 205 ALA A CA 1
ATOM 1552 C C . ALA A 1 205 ? 5.421 2.929 -19.665 1.00 95.62 205 ALA A C 1
ATOM 1554 O O . ALA A 1 205 ? 5.447 2.426 -20.787 1.00 95.62 205 ALA A O 1
ATOM 1555 N N . ALA A 1 206 ? 4.414 3.704 -19.254 1.00 95.56 206 ALA A N 1
ATOM 1556 C CA . ALA A 1 206 ? 3.283 4.092 -20.093 1.00 95.56 206 ALA A CA 1
ATOM 1557 C C . ALA A 1 206 ? 3.646 5.139 -21.156 1.00 95.56 206 ALA A C 1
ATOM 1559 O O . ALA A 1 206 ? 3.008 5.162 -22.204 1.00 95.56 206 ALA A O 1
ATOM 1560 N N . GLU A 1 207 ? 4.639 5.991 -20.889 1.00 94.81 207 GLU A N 1
ATOM 1561 C CA . GLU A 1 207 ? 5.161 6.988 -21.839 1.00 94.81 207 GLU A CA 1
ATOM 1562 C C . GLU A 1 207 ? 6.029 6.366 -22.938 1.00 94.81 207 GLU A C 1
ATOM 1564 O O . GLU A 1 207 ? 6.157 6.919 -24.025 1.00 94.81 207 GLU A O 1
ATOM 1569 N N . ARG A 1 208 ? 6.633 5.205 -22.661 1.00 91.38 208 ARG A N 1
ATOM 1570 C CA . ARG A 1 208 ? 7.501 4.482 -23.604 1.00 91.38 208 ARG A CA 1
ATO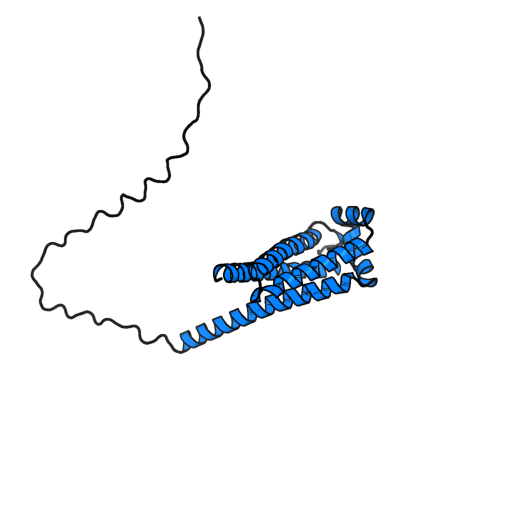M 1571 C C . ARG A 1 208 ? 6.736 3.575 -24.578 1.00 91.38 208 ARG A C 1
ATOM 1573 O O . ARG A 1 208 ? 7.382 2.909 -25.382 1.00 91.38 208 ARG A O 1
ATOM 1580 N N . ARG A 1 209 ? 5.406 3.499 -24.467 1.00 77.56 209 ARG A N 1
ATOM 1581 C CA . ARG A 1 209 ? 4.518 2.712 -25.337 1.00 77.56 209 ARG A CA 1
ATOM 1582 C C . ARG A 1 209 ? 3.672 3.619 -26.211 1.00 77.56 209 ARG A C 1
ATOM 1584 O O . ARG A 1 209 ? 3.591 3.312 -27.414 1.00 77.56 209 ARG A O 1
#

InterPro domains:
  IPR007339 Inner membrane protein RclC-like [PF04224] (64-203)
  IPR007339 Inner membrane protein RclC-like [PTHR40106] (116-203)

Foldseek 3Di:
DDDDDDDDDDDDDPDDPPPDPPPPPDDDDDDDDDDPPVPPDPDPPPPPDDPDPVVVVVVVVVVVCVVVVLVCLLLVLLCVLLVQLVCLQPPVVLVVCVLLQCQDVVSVVVCVVQNSSVSSNVSSVLSNCLSVQLVCLVPQLPSNLVSLVVLLVVLVVLLVSLVRPCQQFDPDPPDTDGDPSVVVSVCSVVSNVSSVSSNVVSVVSVVVD

pLDDT: mean 78.97, std 18.31, range [39.75, 98.31]

Radius of gyration: 30.87 Å; chains: 1; bounding box: 78×86×72 Å

Sequence (209 aa):
MADRRPRSRRRGAAGAVRTRLLGALRRRPAHRGGPLDSHRRPCPTVIPDTPDEDFMKTHRIGKIVHSVGISTVRHGLVINLLEIGRLKFEDYEVENIRPLVASSPPLSWLVARLGEKKVARLIGVTEIVLGSLIGAKPIAPRASALGSLAAVGMFATTLSFLATTPEAWQETRGEPKLSLAGQFLVKDVVLLGASLLTAADALQAAERR

Organism: NCBI:txid2231787

Secondary structure (DSSP, 8-state):
-----PPP-----SSSSSSSSSSSS------------TT-PPPP-----S--HHHHHHHHHHHHHHHHHHHHHHHHHHHHHHHHHHHTTSHHHHHHHHHHHHH-HHHHHHHHHH-HHHHHHHHHHHHHHHHHHHHTTTT-HHHHHHHHHHHHHHHHHHHHHHHH-GGGEEEETTEEEE-HHHHHHHTHHHHHHHHHHHHHHHHHHHHT-